Protein AF-0000000078800043 (afdb_homodimer)

Organism: NCBI:txid997891

Nearest PDB structures (foldseek):
  4h0m-assembly2_O  TM=1.835E-01  e=9.498E+00  Synechococcus elongatus PCC 7942 = FACHB-805
  8sqz-assembly1_D  TM=2.389E-01  e=5.785E+00  Homo sapiens

Structure (mmCIF, N/CA/C/O backbone):
data_AF-0000000078800043-model_v1
#
loop_
_entity.id
_entity.type
_entity.pdbx_description
1 polymer 'Uncharacterized protein'
#
loop_
_atom_site.group_PDB
_atom_site.id
_atom_site.type_symbol
_atom_site.label_atom_id
_atom_site.label_alt_id
_atom_site.label_comp_id
_atom_site.label_asym_id
_atom_site.label_entity_id
_atom_site.label_seq_id
_atom_site.pdbx_PDB_ins_code
_atom_site.Cartn_x
_atom_site.Cartn_y
_atom_site.Cartn_z
_atom_site.occupancy
_atom_site.B_iso_or_equiv
_atom_site.auth_seq_id
_atom_site.auth_comp_id
_atom_site.auth_asym_id
_atom_site.auth_atom_id
_atom_site.pdbx_PDB_model_num
ATOM 1 N N . MET A 1 1 ? 11.547 -20.047 -17.25 1 48.81 1 MET A N 1
ATOM 2 C CA . MET A 1 1 ? 10.531 -20.094 -16.203 1 48.81 1 MET A CA 1
ATOM 3 C C . MET A 1 1 ? 9.281 -20.812 -16.688 1 48.81 1 MET A C 1
ATOM 5 O O . MET A 1 1 ? 8.953 -20.766 -17.875 1 48.81 1 MET A O 1
ATOM 9 N N . SER A 1 2 ? 8.867 -21.859 -15.977 1 55.12 2 SER A N 1
ATOM 10 C CA . SER A 1 2 ? 7.777 -22.734 -16.391 1 55.12 2 SER A CA 1
ATOM 11 C C . SER A 1 2 ? 6.543 -21.938 -16.797 1 55.12 2 SER A C 1
ATOM 13 O O . SER A 1 2 ? 6.312 -20.844 -16.281 1 55.12 2 SER A O 1
ATOM 15 N N . GLU A 1 3 ? 6.035 -22.172 -17.828 1 78.31 3 GLU A N 1
ATOM 16 C CA . GLU A 1 3 ? 4.805 -21.562 -18.328 1 78.31 3 GLU A CA 1
ATOM 17 C C . GLU A 1 3 ? 3.697 -21.594 -17.281 1 78.31 3 GLU A C 1
ATOM 19 O O . GLU A 1 3 ? 3.51 -22.609 -16.609 1 78.31 3 GLU A O 1
ATOM 24 N N . ILE A 1 4 ? 3.176 -20.391 -16.891 1 86.88 4 ILE A N 1
ATOM 25 C CA . ILE A 1 4 ? 2.119 -20.312 -15.883 1 86.88 4 ILE A CA 1
ATOM 26 C C . ILE A 1 4 ? 0.757 -20.453 -16.562 1 86.88 4 ILE A C 1
ATOM 28 O O . ILE A 1 4 ? 0.454 -19.75 -17.531 1 86.88 4 ILE A O 1
ATOM 32 N N . ASN A 1 5 ? 0.041 -21.5 -16.125 1 91.31 5 ASN A N 1
ATOM 33 C CA . ASN A 1 5 ? -1.355 -21.625 -16.531 1 91.31 5 ASN A CA 1
ATOM 34 C C . ASN A 1 5 ? -2.268 -20.75 -15.672 1 91.31 5 ASN A C 1
ATOM 36 O O . ASN A 1 5 ? -2.807 -21.219 -14.672 1 91.31 5 ASN A O 1
ATOM 40 N N . TRP A 1 6 ? -2.555 -19.562 -16.125 1 93.88 6 TRP A N 1
ATOM 41 C CA . TRP A 1 6 ? -3.27 -18.578 -15.336 1 93.88 6 TRP A CA 1
ATOM 42 C C . TRP A 1 6 ? -4.711 -19 -15.086 1 93.88 6 TRP A C 1
ATOM 44 O O . TRP A 1 6 ? -5.246 -18.797 -14 1 93.88 6 TRP A O 1
ATOM 54 N N . ASN A 1 7 ? -5.305 -19.672 -16.062 1 94 7 ASN A N 1
ATOM 55 C CA . ASN A 1 7 ? -6.719 -20.016 -15.93 1 94 7 ASN A CA 1
ATOM 56 C C . ASN A 1 7 ? -6.945 -21.078 -14.859 1 94 7 ASN A C 1
ATOM 58 O O . ASN A 1 7 ? -7.926 -21.016 -14.117 1 94 7 ASN A O 1
ATOM 62 N N . GLU A 1 8 ? -6.086 -22 -14.82 1 93.75 8 GLU A N 1
ATOM 63 C CA . GLU A 1 8 ? -6.188 -23.016 -13.766 1 93.75 8 GLU A CA 1
ATOM 64 C C . GLU A 1 8 ? -6.012 -22.391 -12.383 1 93.75 8 GLU A C 1
ATOM 66 O O . GLU A 1 8 ? -6.762 -22.688 -11.453 1 93.75 8 GLU A O 1
ATOM 71 N N . LEU A 1 9 ? -5.062 -21.531 -12.25 1 96 9 LEU A N 1
ATOM 72 C CA . LEU A 1 9 ? -4.797 -20.859 -10.977 1 96 9 LEU A CA 1
ATOM 73 C C . LEU A 1 9 ? -5.953 -19.938 -10.602 1 96 9 LEU A C 1
ATOM 75 O O . LEU A 1 9 ? -6.277 -19.812 -9.414 1 96 9 LEU A O 1
ATOM 79 N N . LYS A 1 10 ? -6.531 -19.328 -11.602 1 96.75 10 LYS A N 1
ATOM 80 C CA . LYS A 1 10 ? -7.664 -18.422 -11.422 1 96.75 10 LYS A CA 1
ATOM 81 C C . LYS A 1 10 ? -8.812 -19.125 -10.695 1 96.75 10 LYS A C 1
ATOM 83 O O . LYS A 1 10 ? -9.352 -18.594 -9.719 1 96.75 10 LYS A O 1
ATOM 88 N N . ASP A 1 11 ? -9.164 -20.328 -11.133 1 96.12 11 ASP A N 1
ATOM 89 C CA . ASP A 1 11 ? -10.273 -21.078 -10.547 1 96.12 11 ASP A CA 1
ATOM 90 C C . ASP A 1 11 ? -9.969 -21.469 -9.102 1 96.12 11 ASP A C 1
ATOM 92 O O . ASP A 1 11 ? -10.836 -21.359 -8.234 1 96.12 11 ASP A O 1
ATOM 96 N N . LYS A 1 12 ? -8.812 -21.844 -8.891 1 96.19 12 LYS A N 1
ATOM 97 C CA . LYS A 1 12 ? -8.398 -22.234 -7.547 1 96.19 12 LYS A CA 1
ATOM 98 C C . LYS A 1 12 ? -8.406 -21.047 -6.602 1 96.19 12 LYS A C 1
ATOM 100 O O . LYS A 1 12 ? -8.898 -21.141 -5.477 1 96.19 12 LYS A O 1
ATOM 105 N N . ALA A 1 13 ? -7.859 -19.922 -7.051 1 97.31 13 ALA A N 1
ATOM 106 C CA . ALA A 1 13 ? -7.777 -18.719 -6.23 1 97.31 13 ALA A CA 1
ATOM 107 C C . ALA A 1 13 ? -9.164 -18.203 -5.855 1 97.31 13 ALA A C 1
ATOM 109 O O . ALA A 1 13 ? -9.422 -17.875 -4.695 1 97.31 13 ALA A O 1
ATOM 110 N N . HIS A 1 14 ? -10.062 -18.188 -6.832 1 97.69 14 HIS A N 1
ATOM 111 C CA . HIS A 1 14 ? -11.406 -17.672 -6.59 1 97.69 14 HIS A CA 1
ATOM 112 C C . HIS A 1 14 ? -12.18 -18.594 -5.648 1 97.69 14 HIS A C 1
ATOM 114 O O . HIS A 1 14 ? -12.844 -18.125 -4.727 1 97.69 14 HIS A O 1
ATOM 120 N N . SER A 1 15 ? -12 -19.875 -5.871 1 96.5 15 SER A N 1
ATOM 121 C CA . SER A 1 15 ? -12.68 -20.828 -5.008 1 96.5 15 SER A CA 1
ATOM 122 C C . SER A 1 15 ? -12.234 -20.688 -3.559 1 96.5 15 SER A C 1
ATOM 124 O O . SER A 1 15 ? -13.07 -20.703 -2.645 1 96.5 15 SER A O 1
ATOM 126 N N . ASN A 1 16 ? -10.977 -20.531 -3.348 1 95.69 16 ASN A N 1
ATOM 127 C CA . ASN A 1 16 ? -10.445 -20.359 -2.002 1 95.69 16 ASN A CA 1
ATOM 128 C C . ASN A 1 16 ? -10.945 -19.062 -1.362 1 95.69 16 ASN A C 1
ATOM 130 O O . ASN A 1 16 ? -11.258 -19.031 -0.171 1 95.69 16 ASN A O 1
ATOM 134 N N . ALA A 1 17 ? -10.953 -17.938 -2.15 1 95.75 17 ALA A N 1
ATOM 135 C CA . ALA A 1 17 ? -11.414 -16.656 -1.635 1 95.75 17 ALA A CA 1
ATOM 136 C C . ALA A 1 17 ? -12.875 -16.734 -1.21 1 95.75 17 ALA A C 1
ATOM 138 O O . ALA A 1 17 ? -13.25 -16.188 -0.164 1 95.75 17 ALA A O 1
ATOM 139 N N . VAL A 1 18 ? -13.672 -17.406 -2.012 1 96 18 VAL A N 1
ATOM 140 C CA . VAL A 1 18 ? -15.086 -17.594 -1.688 1 96 18 VAL A CA 1
ATOM 141 C C . VAL A 1 18 ? -15.219 -18.406 -0.403 1 96 18 VAL A C 1
ATOM 143 O O . VAL A 1 18 ? -15.969 -18.031 0.501 1 96 18 VAL A O 1
ATOM 146 N N . LYS A 1 19 ? -14.461 -19.453 -0.357 1 94.56 19 LYS A N 1
ATOM 147 C CA . LYS A 1 19 ? -14.484 -20.328 0.812 1 94.56 19 LYS A CA 1
ATOM 148 C C . LYS A 1 19 ? -14.133 -19.562 2.082 1 94.56 19 LYS A C 1
ATOM 150 O O . LYS A 1 19 ? -14.672 -19.844 3.154 1 94.56 19 LYS A O 1
ATOM 155 N N . HIS A 1 20 ? -13.281 -18.625 1.978 1 94.69 20 HIS A N 1
ATOM 156 C CA . HIS A 1 20 ? -12.797 -17.906 3.146 1 94.69 20 HIS A CA 1
ATOM 157 C C . HIS A 1 20 ? -13.617 -16.641 3.389 1 94.69 20 HIS A C 1
ATOM 159 O O . HIS A 1 20 ? -13.242 -15.797 4.207 1 94.69 20 HIS A O 1
ATOM 165 N N . GLY A 1 21 ? -14.648 -16.406 2.6 1 93.25 21 GLY A N 1
ATOM 166 C CA . GLY A 1 21 ? -15.648 -15.406 2.938 1 93.25 21 GLY A CA 1
ATOM 167 C C . GLY A 1 21 ? -15.344 -14.031 2.361 1 93.25 21 GLY A C 1
ATOM 168 O O . GLY A 1 21 ? -16.016 -13.047 2.699 1 93.25 21 GLY A O 1
ATOM 169 N N . PHE A 1 22 ? -14.352 -13.875 1.48 1 93.25 22 PHE A N 1
ATOM 170 C CA . PHE A 1 22 ? -13.938 -12.578 0.958 1 93.25 22 PHE A CA 1
ATOM 171 C C . PHE A 1 22 ? -14.992 -12.016 0.012 1 93.25 22 PHE A C 1
ATOM 173 O O . PHE A 1 22 ? -14.992 -10.82 -0.279 1 93.25 22 PHE A O 1
ATOM 180 N N . TRP A 1 23 ? -15.859 -12.844 -0.407 1 95 23 TRP A N 1
ATOM 181 C CA . TRP A 1 23 ? -16.859 -12.391 -1.365 1 95 23 TRP A CA 1
ATOM 182 C C . TRP A 1 23 ? -18.234 -12.266 -0.702 1 95 23 TRP A C 1
ATOM 184 O O . TRP A 1 23 ? -19.234 -11.969 -1.369 1 95 23 TRP A O 1
ATOM 194 N N . GLU A 1 24 ? -18.172 -12.445 0.618 1 93.38 24 GLU A N 1
ATOM 195 C CA . GLU A 1 24 ? -19.391 -12.156 1.357 1 93.38 24 GLU A CA 1
ATOM 196 C C . GLU A 1 24 ? -19.75 -10.672 1.286 1 93.38 24 GLU A C 1
ATOM 198 O O . GLU A 1 24 ? -18.875 -9.812 1.476 1 93.38 24 GLU A O 1
ATOM 203 N N . GLY A 1 25 ? -20.953 -10.312 0.961 1 91.62 25 GLY A N 1
ATOM 204 C CA . GLY A 1 25 ? -21.391 -8.938 0.809 1 91.62 25 GLY A CA 1
ATOM 205 C C . GLY A 1 25 ? -21.203 -8.398 -0.595 1 91.62 25 GLY A C 1
ATOM 206 O O . GLY A 1 25 ? -21.547 -7.254 -0.884 1 91.62 25 GLY A O 1
ATOM 207 N N . ARG A 1 26 ? -20.594 -9.125 -1.422 1 91.31 26 ARG A N 1
ATOM 208 C CA . ARG A 1 26 ? -20.406 -8.812 -2.836 1 91.31 26 ARG A CA 1
ATOM 209 C C . ARG A 1 26 ? -19.688 -7.477 -3.018 1 91.31 26 ARG A C 1
ATOM 211 O O . ARG A 1 26 ? -20.203 -6.582 -3.695 1 91.31 26 ARG A O 1
ATOM 218 N N . PRO A 1 27 ? -18.516 -7.387 -2.387 1 94.62 27 PRO A N 1
ATOM 219 C CA . PRO A 1 27 ? -17.766 -6.145 -2.584 1 94.62 27 PRO A CA 1
ATOM 220 C C . PRO A 1 27 ? -17.531 -5.82 -4.059 1 94.62 27 PRO A C 1
ATOM 222 O O . PRO A 1 27 ? -17.594 -6.715 -4.906 1 94.62 27 PRO A O 1
ATOM 225 N N . SER A 1 28 ? -17.312 -4.543 -4.301 1 96.5 28 SER A N 1
ATOM 226 C CA . SER A 1 28 ? -17.156 -4.086 -5.676 1 96.5 28 SER A CA 1
ATOM 227 C C . SER A 1 28 ? -15.805 -4.512 -6.25 1 96.5 28 SER A C 1
ATOM 229 O O . SER A 1 28 ? -14.883 -4.84 -5.504 1 96.5 28 SER A O 1
ATOM 231 N N . ASP A 1 29 ? -15.656 -4.469 -7.578 1 96.94 29 ASP A N 1
ATOM 232 C CA . ASP A 1 29 ? -14.383 -4.727 -8.234 1 96.94 29 ASP A CA 1
ATOM 233 C C . ASP A 1 29 ? -13.32 -3.727 -7.781 1 96.94 29 ASP A C 1
ATOM 235 O O . ASP A 1 29 ? -12.141 -4.07 -7.664 1 96.94 29 ASP A O 1
ATOM 239 N N . LYS A 1 30 ? -13.766 -2.484 -7.527 1 97.12 30 LYS A N 1
ATOM 240 C CA . LYS A 1 30 ? -12.844 -1.441 -7.09 1 97.12 30 LYS A CA 1
ATOM 241 C C . LYS A 1 30 ? -12.234 -1.781 -5.73 1 97.12 30 LYS A C 1
ATOM 243 O O . LYS A 1 30 ? -11.07 -1.467 -5.465 1 97.12 30 LYS A O 1
ATOM 248 N N . HIS A 1 31 ? -13.094 -2.414 -4.914 1 97.5 31 HIS A N 1
ATOM 249 C CA . HIS A 1 31 ? -12.602 -2.916 -3.637 1 97.5 31 HIS A CA 1
ATOM 250 C C . HIS A 1 31 ? -11.461 -3.904 -3.836 1 97.5 31 HIS A C 1
ATOM 252 O O . HIS A 1 31 ? -10.398 -3.764 -3.225 1 97.5 31 HIS A O 1
ATOM 258 N N . PHE A 1 32 ? -11.609 -4.828 -4.691 1 97.5 32 PHE A N 1
ATOM 259 C CA . PHE A 1 32 ? -10.617 -5.875 -4.91 1 97.5 32 PHE A CA 1
ATOM 260 C C . PHE A 1 32 ? -9.383 -5.312 -5.609 1 97.5 32 PHE A C 1
ATOM 262 O O . PHE A 1 32 ? -8.258 -5.707 -5.305 1 97.5 32 PHE A O 1
ATOM 269 N N . LEU A 1 33 ? -9.602 -4.375 -6.52 1 98.12 33 LEU A N 1
ATOM 270 C CA . LEU A 1 33 ? -8.469 -3.738 -7.18 1 98.12 33 LEU A CA 1
ATOM 271 C C . LEU A 1 33 ? -7.625 -2.951 -6.176 1 98.12 33 LEU A C 1
ATOM 273 O O . LEU A 1 33 ? -6.395 -2.961 -6.25 1 98.12 33 LEU A O 1
ATOM 277 N N . CYS A 1 34 ? -8.281 -2.307 -5.262 1 98.5 34 CYS A N 1
ATOM 278 C CA . CYS A 1 34 ? -7.574 -1.598 -4.203 1 98.5 34 CYS A CA 1
ATOM 279 C C . CYS A 1 34 ? -6.723 -2.555 -3.381 1 98.5 34 CYS A C 1
ATOM 281 O O . CYS A 1 34 ? -5.582 -2.238 -3.035 1 98.5 34 CYS A O 1
ATOM 283 N N . LEU A 1 35 ? -7.25 -3.758 -3.111 1 98.19 35 LEU A N 1
ATOM 284 C CA . LEU A 1 35 ? -6.52 -4.75 -2.328 1 98.19 35 LEU A CA 1
ATOM 285 C C . LEU A 1 35 ? -5.32 -5.281 -3.107 1 98.19 35 LEU A C 1
ATOM 287 O O . LEU A 1 35 ? -4.285 -5.605 -2.52 1 98.19 35 LEU A O 1
ATOM 291 N N . VAL A 1 36 ? -5.438 -5.375 -4.422 1 98.75 36 VAL A N 1
ATOM 292 C CA . VAL A 1 36 ? -4.297 -5.746 -5.25 1 98.75 36 VAL A CA 1
ATOM 293 C C . VAL A 1 36 ? -3.188 -4.707 -5.094 1 98.75 36 VAL A C 1
ATOM 295 O O . VAL A 1 36 ? -2.025 -5.059 -4.879 1 98.75 36 VAL A O 1
ATOM 298 N N . ILE A 1 37 ? -3.559 -3.408 -5.211 1 98.88 37 ILE A N 1
ATOM 299 C CA . ILE A 1 37 ? -2.584 -2.33 -5.07 1 98.88 37 ILE A CA 1
ATOM 300 C C . ILE A 1 37 ? -1.949 -2.387 -3.682 1 98.88 37 ILE A C 1
ATOM 302 O O . ILE A 1 37 ? -0.749 -2.148 -3.531 1 98.88 37 ILE A O 1
ATOM 306 N N . SER A 1 38 ? -2.725 -2.758 -2.717 1 98.81 38 SER A N 1
ATOM 307 C CA . SER A 1 38 ? -2.209 -2.895 -1.359 1 98.81 38 SER A CA 1
ATOM 308 C C . SER A 1 38 ? -1.11 -3.951 -1.289 1 98.81 38 SER A C 1
ATOM 310 O O . SER A 1 38 ? -0.078 -3.74 -0.649 1 98.81 38 SER A O 1
ATOM 312 N N . GLU A 1 39 ? -1.31 -5.07 -1.974 1 98.75 39 GLU A N 1
ATOM 313 C CA . GLU A 1 39 ? -0.286 -6.113 -1.994 1 98.75 39 GLU A CA 1
ATOM 314 C C . GLU A 1 39 ? 0.987 -5.617 -2.676 1 98.75 39 GLU A C 1
ATOM 316 O O . GLU A 1 39 ? 2.096 -5.93 -2.232 1 98.75 39 GLU A O 1
ATOM 321 N N . LEU A 1 40 ? 0.793 -4.898 -3.764 1 98.94 40 LEU A N 1
ATOM 322 C CA . LEU A 1 40 ? 1.949 -4.355 -4.473 1 98.94 40 LEU A CA 1
ATOM 323 C C . LEU A 1 40 ? 2.738 -3.406 -3.576 1 98.94 40 LEU A C 1
ATOM 325 O O . LEU A 1 40 ? 3.971 -3.418 -3.584 1 98.94 40 LEU A O 1
ATOM 329 N N . MET A 1 41 ? 2.027 -2.617 -2.791 1 98.94 41 MET A N 1
ATOM 330 C CA . MET A 1 41 ? 2.715 -1.673 -1.914 1 98.94 41 MET A CA 1
ATOM 331 C C . MET A 1 41 ? 3.354 -2.395 -0.732 1 98.94 41 MET A C 1
ATOM 333 O O . MET A 1 41 ? 4.391 -1.969 -0.226 1 98.94 41 MET A O 1
ATOM 337 N N . GLU A 1 42 ? 2.773 -3.525 -0.308 1 98.81 42 GLU A N 1
ATOM 338 C CA . GLU A 1 42 ? 3.455 -4.348 0.688 1 98.81 42 GLU A CA 1
ATOM 339 C C . GLU A 1 42 ? 4.773 -4.895 0.146 1 98.81 42 GLU A C 1
ATOM 341 O O . GLU A 1 42 ? 5.746 -5.039 0.89 1 98.81 42 GLU A O 1
ATOM 346 N N . ALA A 1 43 ? 4.77 -5.199 -1.142 1 98.88 43 ALA A N 1
ATOM 347 C CA . ALA A 1 43 ? 6.02 -5.617 -1.772 1 98.88 43 ALA A CA 1
ATOM 348 C C . ALA A 1 43 ? 7.051 -4.492 -1.75 1 98.88 43 ALA A C 1
ATOM 350 O O . ALA A 1 43 ? 8.234 -4.73 -1.504 1 98.88 43 ALA A O 1
ATOM 351 N N . VAL A 1 44 ? 6.637 -3.275 -1.96 1 98.75 44 VAL A N 1
ATOM 352 C CA . VAL A 1 44 ? 7.516 -2.111 -1.896 1 98.75 44 VAL A CA 1
ATOM 353 C C . VAL A 1 44 ? 8.102 -1.98 -0.49 1 98.75 44 VAL A C 1
ATOM 355 O O . VAL A 1 44 ? 9.305 -1.783 -0.328 1 98.75 44 VAL A O 1
ATOM 358 N N . ASN A 1 45 ? 7.203 -2.121 0.515 1 98 45 ASN A N 1
ATOM 359 C CA . ASN A 1 45 ? 7.664 -2.006 1.895 1 98 45 ASN A CA 1
ATOM 360 C C . ASN A 1 45 ? 8.664 -3.104 2.244 1 98 45 ASN A C 1
ATOM 362 O O . ASN A 1 45 ? 9.648 -2.855 2.947 1 98 45 ASN A O 1
ATOM 366 N N . ALA A 1 46 ? 8.406 -4.297 1.77 1 98.44 46 ALA A N 1
ATOM 367 C CA . ALA A 1 46 ? 9.359 -5.387 1.976 1 98.44 46 ALA A CA 1
ATOM 368 C C . ALA A 1 46 ? 10.695 -5.082 1.303 1 98.44 46 ALA A C 1
ATOM 370 O O . ALA A 1 46 ? 11.758 -5.312 1.886 1 98.44 46 ALA A O 1
ATOM 371 N N . HIS A 1 47 ? 10.641 -4.551 0.113 1 98.25 47 HIS A N 1
ATOM 372 C CA . HIS A 1 47 ? 11.836 -4.195 -0.64 1 98.25 47 HIS A CA 1
ATOM 373 C C . HIS A 1 47 ? 12.648 -3.129 0.086 1 98.25 47 HIS A C 1
ATOM 375 O O . HIS A 1 47 ? 13.875 -3.213 0.151 1 98.25 47 HIS A O 1
ATOM 381 N N . ARG A 1 48 ? 11.969 -2.133 0.699 1 96 48 ARG A N 1
ATOM 382 C CA . ARG A 1 48 ? 12.617 -1.049 1.433 1 96 48 ARG A CA 1
ATOM 383 C C . ARG A 1 48 ? 13.391 -1.584 2.635 1 96 48 ARG A C 1
ATOM 385 O O . ARG A 1 48 ? 14.359 -0.966 3.084 1 96 48 ARG A O 1
ATOM 392 N N . ARG A 1 49 ? 12.922 -2.705 3.119 1 95.69 49 ARG A N 1
ATOM 393 C CA . ARG A 1 49 ? 13.555 -3.316 4.285 1 95.69 49 ARG A CA 1
ATOM 394 C C . ARG A 1 49 ? 14.484 -4.449 3.869 1 95.69 49 ARG A C 1
ATOM 396 O O . ARG A 1 49 ? 14.984 -5.191 4.719 1 95.69 49 ARG A O 1
ATOM 403 N N . ASN A 1 50 ? 14.688 -4.672 2.588 1 96.5 50 ASN A N 1
ATOM 404 C CA . ASN A 1 50 ? 15.508 -5.742 2.033 1 96.5 50 ASN A CA 1
ATOM 405 C C . ASN A 1 50 ? 15.062 -7.109 2.541 1 96.5 50 ASN A C 1
ATOM 407 O O . ASN A 1 50 ? 15.891 -7.941 2.91 1 96.5 50 ASN A O 1
ATOM 411 N N . LYS A 1 51 ? 13.805 -7.242 2.65 1 97.88 51 LYS A N 1
ATOM 412 C CA . LYS A 1 51 ? 13.25 -8.516 3.109 1 97.88 51 LYS A CA 1
ATOM 413 C C . LYS A 1 51 ? 12.875 -9.406 1.93 1 97.88 51 LYS A C 1
ATOM 415 O O . LYS A 1 51 ? 11.812 -9.234 1.328 1 97.8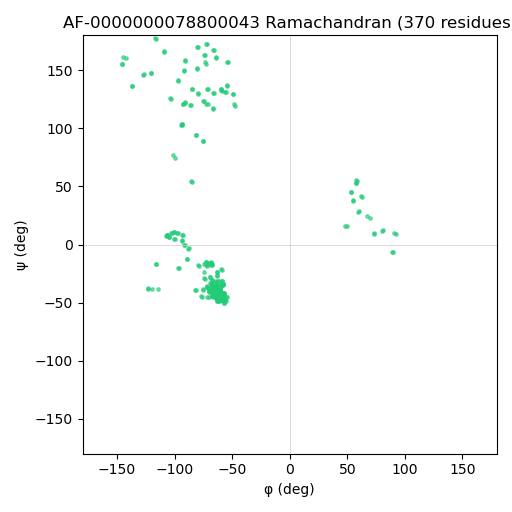8 51 LYS A O 1
ATOM 420 N N . PHE A 1 52 ? 13.719 -10.398 1.645 1 98.38 52 PHE A N 1
ATOM 421 C CA . PHE A 1 52 ? 13.562 -11.344 0.55 1 98.38 52 PHE A CA 1
ATOM 422 C C . PHE A 1 52 ? 13.656 -12.781 1.061 1 98.38 52 PHE A C 1
ATOM 424 O O . PHE A 1 52 ? 14.383 -13.055 2.02 1 98.38 52 PHE A O 1
ATOM 431 N N . ALA A 1 53 ? 12.883 -13.625 0.408 1 98.12 53 ALA A N 1
ATOM 432 C CA . ALA A 1 53 ? 13.016 -15.047 0.729 1 98.12 53 ALA A CA 1
ATOM 433 C C . ALA A 1 53 ? 14.281 -15.633 0.109 1 98.12 53 ALA A C 1
ATOM 435 O O . ALA A 1 53 ? 14.945 -16.469 0.723 1 98.12 53 ALA A O 1
ATOM 436 N N . ARG A 1 54 ? 14.586 -15.188 -1.12 1 97.62 54 ARG A N 1
ATOM 437 C CA . ARG A 1 54 ? 15.781 -15.586 -1.861 1 97.62 54 ARG A CA 1
ATOM 438 C C . ARG A 1 54 ? 15.828 -17.109 -2.041 1 97.62 54 ARG A C 1
ATOM 440 O O . ARG A 1 54 ? 16.828 -17.734 -1.718 1 97.62 54 ARG A O 1
ATOM 447 N N . VAL A 1 55 ? 14.781 -17.625 -2.553 1 97.38 55 VAL A N 1
ATOM 448 C CA . VAL A 1 55 ? 14.703 -19.047 -2.822 1 97.38 55 VAL A CA 1
ATOM 449 C C . VAL A 1 55 ? 15.586 -19.406 -4.016 1 97.38 55 VAL A C 1
ATOM 451 O O . VAL A 1 55 ? 15.367 -18.906 -5.125 1 97.38 55 VAL A O 1
ATOM 454 N N . PRO A 1 56 ? 16.531 -20.266 -3.805 1 95.38 56 PRO A N 1
ATOM 455 C CA . PRO A 1 56 ? 17.438 -20.594 -4.902 1 95.38 56 PRO A CA 1
ATOM 456 C C . PRO A 1 56 ? 16.781 -21.469 -5.973 1 95.38 56 PRO A C 1
ATOM 458 O O . PRO A 1 56 ? 15.812 -22.172 -5.695 1 95.38 56 PRO A O 1
ATOM 461 N N . ALA A 1 57 ? 17.391 -21.359 -7.148 1 92.44 57 ALA A N 1
ATOM 462 C CA . ALA A 1 57 ? 16.906 -22.188 -8.242 1 92.44 57 ALA A CA 1
ATOM 463 C C . ALA A 1 57 ? 17.047 -23.672 -7.898 1 92.44 57 ALA A C 1
ATOM 465 O O . ALA A 1 57 ? 16.125 -24.469 -8.156 1 92.44 57 ALA A O 1
ATOM 466 N N . ASN A 1 58 ? 18.156 -23.984 -7.441 1 94.62 58 ASN A N 1
ATOM 467 C CA . ASN A 1 58 ? 18.359 -25.328 -6.914 1 94.62 58 ASN A CA 1
ATOM 468 C C . ASN A 1 58 ? 18.109 -25.375 -5.41 1 94.62 58 ASN A C 1
ATOM 470 O O . ASN A 1 58 ? 18.938 -24.938 -4.617 1 94.62 58 ASN A O 1
ATOM 474 N N . ARG A 1 59 ? 17.016 -25.891 -5.027 1 96 59 ARG A N 1
ATOM 475 C CA . ARG A 1 59 ? 16.562 -25.859 -3.645 1 96 59 ARG A CA 1
ATOM 476 C C . ARG A 1 59 ? 17.109 -27.031 -2.85 1 96 59 ARG A C 1
ATOM 478 O O . ARG A 1 59 ? 16.953 -27.094 -1.63 1 96 59 ARG A O 1
ATOM 485 N N . LYS A 1 60 ? 17.844 -27.906 -3.572 1 94.5 60 LYS A N 1
ATOM 486 C CA . LYS A 1 60 ? 18.375 -29.109 -2.906 1 94.5 60 LYS A CA 1
ATOM 487 C C . LYS A 1 60 ? 19.281 -28.719 -1.744 1 94.5 60 LYS A C 1
ATOM 489 O O . LYS A 1 60 ? 20.109 -27.812 -1.866 1 94.5 60 LYS A O 1
ATOM 494 N N . GLU A 1 61 ? 19.078 -29.375 -0.582 1 93.94 61 GLU A N 1
ATOM 495 C CA . GLU A 1 61 ? 19.891 -29.234 0.617 1 93.94 61 GLU A CA 1
ATOM 496 C C . GLU A 1 61 ? 19.75 -27.844 1.234 1 93.94 61 GLU A C 1
ATOM 498 O O . GLU A 1 61 ? 20.703 -27.297 1.792 1 93.94 61 GLU A O 1
ATOM 503 N N . THR A 1 62 ? 18.656 -27.156 0.997 1 95.44 62 THR A N 1
ATOM 504 C CA . THR A 1 62 ? 18.281 -25.906 1.652 1 95.44 62 THR A CA 1
ATOM 505 C C . THR A 1 62 ? 16.984 -26.078 2.445 1 95.44 62 THR A C 1
ATOM 507 O O . THR A 1 62 ? 16.391 -27.156 2.43 1 95.44 62 THR A O 1
ATOM 510 N N . ILE A 1 63 ? 16.531 -25.125 3.111 1 94.25 63 ILE A N 1
ATOM 511 C CA . ILE A 1 63 ? 15.289 -25.172 3.867 1 94.25 63 ILE A CA 1
ATOM 512 C C . ILE A 1 63 ? 14.102 -25.266 2.908 1 94.25 63 ILE A C 1
ATOM 514 O O . ILE A 1 63 ? 13.008 -25.688 3.301 1 94.25 63 ILE A O 1
ATOM 518 N N . PHE A 1 64 ? 14.375 -24.953 1.629 1 96.56 64 PHE A N 1
ATOM 519 C CA . PHE A 1 64 ? 13.305 -24.938 0.644 1 96.56 64 PHE A CA 1
ATOM 520 C C . PHE A 1 64 ? 13.273 -26.25 -0.147 1 96.56 64 PHE A C 1
ATOM 522 O O . PHE A 1 64 ? 12.617 -26.328 -1.188 1 96.56 64 PHE A O 1
ATOM 529 N N . ASP A 1 65 ? 14.031 -27.172 0.331 1 95.75 65 ASP A N 1
ATOM 530 C CA . ASP A 1 65 ? 14.023 -28.5 -0.281 1 95.75 65 ASP A CA 1
ATOM 531 C C . ASP A 1 65 ? 12.609 -29.062 -0.345 1 95.75 65 ASP A C 1
ATOM 533 O O . ASP A 1 65 ? 11.844 -28.953 0.616 1 95.75 65 ASP A O 1
ATOM 537 N N . ASP A 1 66 ? 12.312 -29.641 -1.45 1 91.06 66 ASP A N 1
ATOM 538 C CA . ASP A 1 66 ? 10.969 -30.172 -1.647 1 91.06 66 ASP A CA 1
ATOM 539 C C . ASP A 1 66 ? 10.625 -31.219 -0.581 1 91.06 66 ASP A C 1
ATOM 541 O O . ASP A 1 66 ? 9.453 -31.469 -0.31 1 91.06 66 ASP A O 1
ATOM 545 N N . ARG A 1 67 ? 11.742 -31.875 0.089 1 92.06 67 ARG A N 1
ATOM 546 C CA . ARG A 1 67 ? 11.539 -32.875 1.137 1 92.06 67 ARG A CA 1
ATOM 547 C C . ARG A 1 67 ? 11.047 -32.219 2.426 1 92.06 67 ARG A C 1
ATOM 549 O O . ARG A 1 67 ? 10.336 -32.844 3.209 1 92.06 67 ARG A O 1
ATOM 556 N N . THR A 1 68 ? 11.281 -30.891 2.475 1 90.44 68 THR A N 1
ATOM 557 C CA . THR A 1 68 ? 11.016 -30.219 3.746 1 90.44 68 THR A CA 1
ATOM 558 C C . THR A 1 68 ? 9.961 -29.141 3.578 1 90.44 68 THR A C 1
ATOM 560 O O . THR A 1 68 ? 9.094 -28.953 4.438 1 90.44 68 THR A O 1
ATOM 563 N N . PHE A 1 69 ? 10 -28.469 2.529 1 93.81 69 PHE A N 1
ATOM 564 C CA . PHE A 1 69 ? 9.102 -27.344 2.297 1 93.81 69 PHE A CA 1
ATOM 565 C C . PHE A 1 69 ? 7.953 -27.75 1.379 1 93.81 69 PHE A C 1
ATOM 567 O O . PHE A 1 69 ? 7.965 -27.438 0.187 1 93.81 69 PHE A O 1
ATOM 574 N N . HIS A 1 70 ? 7.012 -28.438 1.889 1 90.81 70 HIS A N 1
ATOM 575 C CA . HIS A 1 70 ? 5.801 -28.828 1.174 1 90.81 70 HIS A CA 1
ATOM 576 C C . HIS A 1 70 ? 4.59 -28.828 2.1 1 90.81 70 HIS A C 1
ATOM 578 O O . HIS A 1 70 ? 4.738 -28.922 3.32 1 90.81 70 HIS A O 1
ATOM 584 N N . HIS A 1 71 ? 3.445 -28.781 1.436 1 89.56 71 HIS A N 1
ATOM 585 C CA . HIS A 1 71 ? 2.225 -28.469 2.166 1 89.56 71 HIS A CA 1
ATOM 586 C C . HIS A 1 71 ? 1.846 -29.594 3.123 1 89.56 71 HIS A C 1
ATOM 588 O O . HIS A 1 71 ? 1.127 -29.375 4.098 1 89.56 71 HIS A O 1
ATOM 594 N N . GLU A 1 72 ? 2.371 -30.781 2.951 1 91.19 72 GLU A N 1
ATOM 595 C CA . GLU A 1 72 ? 2.031 -31.906 3.805 1 91.19 72 GLU A CA 1
ATOM 596 C C . GLU A 1 72 ? 2.957 -31.984 5.016 1 91.19 72 GLU A C 1
ATOM 598 O O . GLU A 1 72 ? 2.695 -32.719 5.957 1 91.19 72 GLU A O 1
ATOM 603 N N . ASN A 1 73 ? 3.998 -31.25 4.969 1 93.38 73 ASN A N 1
ATOM 604 C CA . ASN A 1 73 ? 4.93 -31.203 6.09 1 93.38 73 ASN A CA 1
ATOM 605 C C . ASN A 1 73 ? 4.336 -30.469 7.289 1 93.38 73 ASN A C 1
ATOM 607 O O . ASN A 1 73 ? 3.76 -29.391 7.137 1 93.38 73 ASN A O 1
ATOM 611 N N . LYS A 1 74 ? 4.48 -31.047 8.492 1 92.94 74 LYS A N 1
ATOM 612 C CA . LYS A 1 74 ? 3.896 -30.5 9.703 1 92.94 74 LYS A CA 1
ATOM 613 C C . LYS A 1 74 ? 4.492 -29.125 10.023 1 92.94 74 LYS A C 1
ATOM 615 O O . LYS A 1 74 ? 3.855 -28.312 10.688 1 92.94 74 LYS A O 1
ATOM 620 N N . TYR A 1 75 ? 5.66 -28.906 9.531 1 94.31 75 TYR A N 1
ATOM 621 C CA . TYR A 1 75 ? 6.336 -27.656 9.852 1 94.31 75 TYR A CA 1
ATOM 622 C C . TYR A 1 75 ? 6.199 -26.656 8.703 1 94.31 75 TYR A C 1
ATOM 624 O O . TYR A 1 75 ? 6.891 -25.641 8.68 1 94.31 75 TYR A O 1
ATOM 632 N N . PHE A 1 76 ? 5.402 -26.922 7.777 1 95.62 76 PHE A N 1
ATOM 633 C CA . PHE A 1 76 ? 5.25 -26.078 6.594 1 95.62 76 PHE A CA 1
ATOM 634 C C . PHE A 1 76 ? 4.859 -24.656 6.988 1 95.62 76 PHE A C 1
ATOM 636 O O . PHE A 1 76 ? 5.488 -23.703 6.551 1 95.62 76 PHE A O 1
ATOM 643 N N . ARG A 1 77 ? 3.883 -24.609 7.828 1 95.19 77 ARG A N 1
ATOM 644 C CA . ARG A 1 77 ? 3.363 -23.297 8.203 1 95.19 77 ARG A CA 1
ATOM 645 C C . ARG A 1 77 ? 4.426 -22.469 8.914 1 95.19 77 ARG A C 1
ATOM 647 O O . ARG A 1 77 ? 4.637 -21.297 8.578 1 95.19 77 ARG A O 1
ATOM 654 N N . GLU A 1 78 ? 5.035 -23.047 9.773 1 95.75 78 GLU A N 1
ATOM 655 C CA . GLU A 1 78 ? 6.09 -22.359 10.523 1 95.75 78 GLU A CA 1
ATOM 656 C C . GLU A 1 78 ? 7.227 -21.922 9.602 1 95.75 78 GLU A C 1
ATOM 658 O O . GLU A 1 78 ? 7.742 -20.812 9.719 1 95.75 78 GLU A O 1
ATOM 663 N N . ASN A 1 79 ? 7.617 -22.844 8.719 1 96.19 79 ASN A N 1
ATOM 664 C CA . ASN A 1 79 ? 8.688 -22.531 7.773 1 96.19 79 ASN A CA 1
ATOM 665 C C . ASN A 1 79 ? 8.281 -21.422 6.816 1 96.19 79 ASN A C 1
ATOM 667 O O . ASN A 1 79 ? 9.086 -20.547 6.504 1 96.19 79 ASN A O 1
ATOM 671 N N . PHE A 1 80 ? 7.078 -21.391 6.41 1 97.5 80 PHE A N 1
ATOM 672 C CA . PHE A 1 80 ? 6.578 -20.344 5.539 1 97.5 80 PHE A CA 1
ATOM 673 C C . PHE A 1 80 ? 6.605 -19 6.246 1 97.5 80 PHE A C 1
ATOM 675 O O . PHE A 1 80 ? 7.07 -18 5.684 1 97.5 80 PHE A O 1
ATOM 682 N N . GLU A 1 81 ? 6.168 -18.969 7.48 1 97.38 81 GLU A N 1
ATOM 683 C CA . GLU A 1 81 ? 6.094 -17.734 8.258 1 97.38 81 GLU A CA 1
ATOM 684 C C . GLU A 1 81 ? 7.488 -17.203 8.57 1 97.38 81 GLU A C 1
ATOM 686 O O . GLU A 1 81 ? 7.695 -15.984 8.594 1 97.38 81 GLU A O 1
ATOM 691 N N . GLU A 1 82 ? 8.344 -18.109 8.672 1 97.12 82 GLU A N 1
ATOM 692 C CA . GLU A 1 82 ? 9.703 -17.719 9.031 1 97.12 82 GLU A CA 1
ATOM 693 C C . GLU A 1 82 ? 10.477 -17.234 7.812 1 97.12 82 GLU A C 1
ATOM 695 O O . GLU A 1 82 ? 11.172 -16.219 7.875 1 97.12 82 GLU A O 1
ATOM 700 N N . TYR A 1 83 ? 10.289 -17.875 6.664 1 97.56 83 TYR A N 1
ATOM 701 C CA . TYR A 1 83 ? 11.266 -17.672 5.598 1 97.56 83 TYR A CA 1
ATOM 702 C C . TYR A 1 83 ? 10.617 -17 4.391 1 97.56 83 TYR A C 1
ATOM 704 O O . TYR A 1 83 ? 11.312 -16.453 3.527 1 97.56 83 TYR A O 1
ATOM 712 N N . VAL A 1 84 ? 9.297 -17 4.297 1 98.31 84 VAL A N 1
ATOM 713 C CA . VAL A 1 84 ? 8.68 -16.547 3.053 1 98.31 84 VAL A CA 1
ATOM 714 C C . VAL A 1 84 ? 7.715 -15.406 3.34 1 98.31 84 VAL A C 1
ATOM 716 O O . VAL A 1 84 ? 7.715 -14.391 2.633 1 98.31 84 VAL A O 1
ATOM 719 N N . LYS A 1 85 ? 7.012 -15.469 4.418 1 98.38 85 LYS A N 1
ATOM 720 C CA . LYS A 1 85 ? 5.93 -14.531 4.703 1 98.38 85 LYS A CA 1
ATOM 721 C C . LYS A 1 85 ? 6.445 -13.094 4.754 1 98.38 85 LYS A C 1
ATOM 723 O O . LYS A 1 85 ? 7.512 -12.828 5.312 1 98.38 85 LYS A O 1
ATOM 728 N N . ASP A 1 86 ? 5.707 -12.211 4.078 1 98.31 86 ASP A N 1
ATOM 729 C CA . ASP A 1 86 ? 5.887 -10.758 4.117 1 98.31 86 ASP A CA 1
ATOM 730 C C . ASP A 1 86 ? 7.137 -10.344 3.344 1 98.31 86 ASP A C 1
ATOM 732 O O . ASP A 1 86 ? 7.602 -9.203 3.473 1 98.31 86 ASP A O 1
ATOM 736 N N . THR A 1 87 ? 7.75 -11.273 2.594 1 98.81 87 THR A N 1
ATOM 737 C CA . THR A 1 87 ? 8.859 -10.922 1.716 1 98.81 87 THR A CA 1
ATOM 738 C C . THR A 1 87 ? 8.352 -10.312 0.412 1 98.81 87 THR A C 1
ATOM 740 O O . THR A 1 87 ? 7.145 -10.312 0.154 1 98.81 87 THR A O 1
ATOM 743 N N . VAL A 1 88 ? 9.266 -9.766 -0.386 1 98.88 88 VAL A N 1
ATOM 744 C CA . VAL A 1 88 ? 8.922 -9.227 -1.699 1 98.88 88 VAL A CA 1
ATOM 745 C C . VAL A 1 88 ? 8.227 -10.305 -2.529 1 98.88 88 VAL A C 1
ATOM 747 O O . VAL A 1 88 ? 7.176 -10.047 -3.127 1 98.88 88 VAL A O 1
ATOM 750 N N . GLU A 1 89 ? 8.797 -11.531 -2.508 1 98.88 89 GLU A N 1
ATOM 751 C CA . GLU A 1 89 ? 8.266 -12.648 -3.285 1 98.88 89 GLU A CA 1
ATOM 752 C C . GLU A 1 89 ? 6.844 -12.992 -2.842 1 98.88 89 GLU A C 1
ATOM 754 O O . GLU A 1 89 ? 5.965 -13.211 -3.678 1 98.88 89 GLU A O 1
ATOM 759 N N . ASP A 1 90 ? 6.676 -13 -1.521 1 98.81 90 ASP A N 1
ATOM 760 C CA . ASP A 1 90 ? 5.375 -13.336 -0.948 1 98.81 90 ASP A CA 1
ATOM 761 C C . ASP A 1 90 ? 4.316 -12.32 -1.367 1 98.81 90 ASP A C 1
ATOM 763 O O . ASP A 1 90 ? 3.207 -12.695 -1.754 1 98.81 90 ASP A O 1
ATOM 767 N N . GLU A 1 91 ? 4.645 -11.047 -1.303 1 98.94 91 GLU A N 1
ATOM 768 C CA . GLU A 1 91 ? 3.682 -9.984 -1.588 1 98.94 91 GLU A CA 1
ATOM 769 C C . GLU A 1 91 ? 3.354 -9.93 -3.076 1 98.94 91 GLU A C 1
ATOM 771 O O . GLU A 1 91 ? 2.217 -9.633 -3.455 1 98.94 91 GLU A O 1
ATOM 776 N N . LEU A 1 92 ? 4.34 -10.156 -3.924 1 98.88 92 LEU A N 1
ATOM 777 C CA . LEU A 1 92 ? 4.066 -10.234 -5.355 1 98.88 92 LEU A CA 1
ATOM 778 C C . LEU A 1 92 ? 3.141 -11.406 -5.672 1 98.88 92 LEU A C 1
ATOM 780 O O . LEU A 1 92 ? 2.232 -11.273 -6.496 1 98.88 92 LEU A O 1
ATOM 784 N N . ALA A 1 93 ? 3.383 -12.531 -5 1 98.81 93 ALA A N 1
ATOM 785 C CA . ALA A 1 93 ? 2.494 -13.68 -5.168 1 98.81 93 ALA A CA 1
ATOM 786 C C . ALA A 1 93 ? 1.074 -13.336 -4.723 1 98.81 93 ALA A C 1
ATOM 788 O O . ALA A 1 93 ? 0.104 -13.711 -5.387 1 98.81 93 ALA A O 1
ATOM 789 N N . ASP A 1 94 ? 0.958 -12.617 -3.623 1 98.62 94 ASP A N 1
ATOM 790 C CA . ASP A 1 94 ? -0.351 -12.211 -3.123 1 98.62 94 ASP A CA 1
ATOM 791 C C . ASP A 1 94 ? -1.077 -11.328 -4.137 1 98.62 94 ASP A C 1
ATOM 793 O O . ASP A 1 94 ? -2.289 -11.453 -4.32 1 98.62 94 ASP A O 1
ATOM 797 N N . ALA A 1 95 ? -0.331 -10.43 -4.734 1 98.88 95 ALA A N 1
ATOM 798 C CA . ALA A 1 95 ? -0.93 -9.57 -5.75 1 98.88 95 ALA A CA 1
ATOM 799 C C . ALA A 1 95 ? -1.461 -10.391 -6.922 1 98.88 95 ALA A C 1
ATOM 801 O O . ALA A 1 95 ? -2.578 -10.164 -7.391 1 98.88 95 ALA A O 1
ATOM 802 N N . ALA A 1 96 ? -0.692 -11.359 -7.328 1 98.56 96 ALA A N 1
ATOM 803 C CA . ALA A 1 96 ? -1.126 -12.234 -8.414 1 98.56 96 ALA A CA 1
ATOM 804 C C . ALA A 1 96 ? -2.369 -13.023 -8.023 1 98.56 96 ALA A C 1
ATOM 806 O O . ALA A 1 96 ? -3.32 -13.133 -8.797 1 98.56 96 ALA A O 1
ATOM 807 N N . ILE A 1 97 ? -2.385 -13.57 -6.836 1 98.56 97 ILE A N 1
ATOM 808 C CA . ILE A 1 97 ? -3.502 -14.375 -6.359 1 98.56 97 ILE A CA 1
ATOM 809 C C . ILE A 1 97 ? -4.77 -13.523 -6.309 1 98.56 97 ILE A C 1
ATOM 811 O O . ILE A 1 97 ? -5.848 -13.984 -6.684 1 98.56 97 ILE A O 1
ATOM 815 N N . ARG A 1 98 ? -4.652 -12.312 -5.891 1 98.44 98 ARG A N 1
ATOM 816 C CA . ARG A 1 98 ? -5.816 -11.438 -5.832 1 98.44 98 ARG A CA 1
ATOM 817 C C . ARG A 1 98 ? -6.328 -11.109 -7.23 1 98.44 98 ARG A C 1
ATOM 819 O O . ARG A 1 98 ? -7.539 -11 -7.441 1 98.44 98 ARG A O 1
ATOM 826 N N . LEU A 1 99 ? -5.41 -10.867 -8.109 1 98.38 99 LEU A N 1
ATOM 827 C CA . LEU A 1 99 ? -5.812 -10.641 -9.492 1 98.38 99 LEU A CA 1
ATOM 828 C C . LEU A 1 99 ? -6.535 -11.859 -10.055 1 98.38 99 LEU A C 1
ATOM 830 O O . LEU A 1 99 ? -7.559 -11.727 -10.727 1 98.38 99 LEU A O 1
ATOM 834 N N . LEU A 1 100 ? -5.988 -13.016 -9.734 1 98.19 100 LEU A N 1
ATOM 835 C CA . LEU A 1 100 ? -6.594 -14.266 -10.188 1 98.19 100 LEU A CA 1
ATOM 836 C C . LEU A 1 100 ? -7.988 -14.43 -9.594 1 98.19 100 LEU A C 1
ATOM 838 O O . LEU A 1 100 ? -8.922 -14.812 -10.297 1 98.19 100 LEU A O 1
ATOM 842 N N . ASP A 1 101 ? -8.078 -14.141 -8.359 1 98.12 101 ASP A N 1
ATOM 843 C CA . ASP A 1 101 ? -9.375 -14.203 -7.691 1 98.12 101 ASP A CA 1
ATOM 844 C C . ASP A 1 101 ? -10.398 -13.305 -8.391 1 98.12 101 ASP A C 1
ATOM 846 O O . ASP A 1 101 ? -11.508 -13.742 -8.695 1 98.12 101 ASP A O 1
ATOM 850 N N . LEU A 1 102 ? -10.039 -12.086 -8.633 1 97.88 102 LEU A N 1
ATOM 851 C CA . LEU A 1 102 ? -10.93 -11.133 -9.289 1 97.88 102 LEU A CA 1
ATOM 852 C C . LEU A 1 102 ? -11.297 -11.609 -10.688 1 97.88 102 LEU A C 1
ATOM 854 O O . LEU A 1 102 ? -12.445 -11.461 -11.117 1 97.88 102 LEU A O 1
ATOM 858 N N . ALA A 1 103 ? -10.32 -12.109 -11.383 1 97.5 103 ALA A N 1
ATOM 859 C CA . ALA A 1 103 ? -10.586 -12.656 -12.711 1 97.5 103 ALA A CA 1
ATOM 860 C C . ALA A 1 103 ? -11.594 -13.805 -12.641 1 97.5 103 ALA A C 1
ATOM 862 O O . ALA A 1 103 ? -12.477 -13.914 -13.5 1 97.5 103 ALA A O 1
ATOM 863 N N . GLY A 1 104 ? -11.414 -14.672 -11.672 1 97.44 104 GLY A N 1
ATOM 864 C CA . GLY A 1 104 ? -12.344 -15.773 -11.484 1 97.44 104 GLY A CA 1
ATOM 865 C C . GLY A 1 104 ? -13.758 -15.312 -11.188 1 97.44 104 GLY A C 1
ATOM 866 O O . GLY A 1 104 ? -14.719 -15.859 -11.719 1 97.44 104 GLY A O 1
ATOM 867 N N . ALA A 1 105 ? -13.883 -14.375 -10.352 1 96.94 105 ALA A N 1
ATOM 868 C CA . ALA A 1 105 ? -15.188 -13.836 -9.984 1 96.94 105 ALA A CA 1
ATOM 869 C C . ALA A 1 105 ? -15.93 -13.297 -11.211 1 96.94 105 ALA A C 1
ATOM 871 O O . ALA A 1 105 ? -17.156 -13.352 -11.273 1 96.94 105 ALA A O 1
ATOM 872 N N . ASN A 1 106 ? -15.148 -12.789 -12.18 1 96.12 106 ASN A N 1
ATOM 873 C CA . ASN A 1 106 ? -15.75 -12.18 -13.359 1 96.12 106 ASN A CA 1
ATOM 874 C C . ASN A 1 106 ? -15.641 -13.086 -14.578 1 96.12 106 ASN A C 1
ATOM 876 O O . ASN A 1 106 ? -15.93 -12.672 -15.695 1 96.12 106 ASN A O 1
ATOM 880 N N . ASN A 1 107 ? -15.164 -14.305 -14.406 1 94.94 107 ASN A N 1
ATOM 881 C CA . ASN A 1 107 ? -15.031 -15.32 -15.445 1 94.94 107 ASN A CA 1
ATOM 882 C C . ASN A 1 107 ? -14.258 -14.797 -16.641 1 94.94 107 ASN A C 1
ATOM 884 O O . ASN A 1 107 ? -14.719 -14.914 -17.781 1 94.94 107 ASN A O 1
ATOM 888 N N . LEU A 1 108 ? -13.188 -14.141 -16.359 1 95.12 108 LEU A N 1
ATOM 889 C CA . LEU A 1 108 ? -12.359 -13.57 -17.422 1 95.12 108 LEU A CA 1
ATOM 890 C C . LEU A 1 108 ? -11.453 -14.641 -18.031 1 95.12 108 LEU A C 1
ATOM 892 O O . LEU A 1 108 ? -11.102 -15.617 -17.359 1 95.12 108 LEU A O 1
ATOM 896 N N . ASN A 1 109 ? -11.102 -14.438 -19.312 1 92 109 ASN A N 1
ATOM 897 C CA . ASN A 1 109 ? -10.125 -15.281 -20 1 92 109 ASN A CA 1
ATOM 898 C C . ASN A 1 109 ? -8.719 -14.695 -19.891 1 92 109 ASN A C 1
ATOM 900 O O . ASN A 1 109 ? -8.469 -13.578 -20.359 1 92 109 ASN A O 1
ATOM 904 N N . LEU A 1 110 ? -7.801 -15.461 -19.312 1 92.06 110 LEU A N 1
ATOM 905 C CA . LEU A 1 110 ? -6.469 -14.938 -19.016 1 92.06 110 LEU A CA 1
ATOM 906 C C . LEU A 1 110 ? -5.453 -15.438 -20.031 1 92.06 110 LEU A C 1
ATOM 908 O O . LEU A 1 110 ? -4.246 -15.273 -19.844 1 92.06 110 LEU A O 1
ATOM 912 N N . ASN A 1 111 ? -6 -16.078 -21.109 1 83.19 111 ASN A N 1
ATOM 913 C CA . ASN A 1 111 ? -5.125 -16.469 -22.219 1 83.19 111 ASN A CA 1
ATOM 914 C C . ASN A 1 111 ? -4.934 -15.328 -23.203 1 83.19 111 ASN A C 1
ATOM 916 O O . ASN A 1 111 ? -5.559 -15.32 -24.266 1 83.19 111 ASN A O 1
ATOM 920 N N . ARG A 1 112 ? -4.512 -14.156 -22.781 1 73.69 112 ARG A N 1
ATOM 921 C CA . ARG A 1 112 ? -4.305 -13.023 -23.688 1 73.69 112 ARG A CA 1
ATOM 922 C C . ARG A 1 112 ? -2.855 -12.555 -23.641 1 73.69 112 ARG A C 1
ATOM 924 O O . ARG A 1 112 ? -2.176 -12.695 -22.625 1 73.69 112 ARG A O 1
ATOM 931 N N . PHE A 1 113 ? -2.533 -12.109 -24.797 1 65.75 113 PHE A N 1
ATOM 932 C CA . PHE A 1 113 ? -1.169 -11.617 -24.938 1 65.75 113 PHE A CA 1
ATOM 933 C C . PHE A 1 113 ? -1.047 -10.203 -24.375 1 65.75 113 PHE A C 1
ATOM 935 O O . PHE A 1 113 ? -1.969 -9.391 -24.516 1 65.75 113 PHE A O 1
ATOM 942 N N . CYS A 1 114 ? -0.048 -10.055 -23.562 1 63.81 114 CYS A N 1
ATOM 943 C CA . CYS A 1 114 ? 0.287 -8.711 -23.109 1 63.81 114 CYS A CA 1
ATOM 944 C C . CYS A 1 114 ? 0.994 -7.922 -24.203 1 63.81 114 CYS A C 1
ATOM 946 O O . CYS A 1 114 ? 2.008 -8.367 -24.75 1 63.81 114 CYS A O 1
ATOM 948 N N . LEU A 1 115 ? 0.497 -6.844 -24.547 1 64.44 115 LEU A N 1
ATOM 949 C CA . LEU A 1 115 ? 0.968 -6.078 -25.703 1 64.44 115 LEU A CA 1
ATOM 950 C C . LEU A 1 115 ? 2.271 -5.355 -25.375 1 64.44 115 LEU A C 1
ATOM 952 O O . LEU A 1 115 ? 3.184 -5.309 -26.203 1 64.44 115 LEU A O 1
ATOM 956 N N . GLN A 1 116 ? 2.309 -4.734 -24.219 1 78.25 116 GLN A N 1
ATOM 957 C CA . GLN A 1 116 ? 3.465 -3.895 -23.922 1 78.25 116 GLN A CA 1
ATOM 958 C C . GLN A 1 116 ? 3.936 -4.102 -22.484 1 78.25 116 GLN A C 1
ATOM 960 O O . GLN A 1 116 ? 3.117 -4.219 -21.562 1 78.25 116 GLN A O 1
ATOM 965 N N . HIS A 1 117 ? 5.34 -4.188 -22.422 1 86.69 117 HIS A N 1
ATOM 966 C CA . HIS A 1 117 ? 5.938 -4.277 -21.094 1 86.69 117 HIS A CA 1
ATOM 967 C C . HIS A 1 117 ? 6.266 -2.895 -20.547 1 86.69 117 HIS A C 1
ATOM 969 O O . HIS A 1 117 ? 6.992 -2.125 -21.188 1 86.69 117 HIS A O 1
ATOM 975 N N . VAL A 1 118 ? 5.711 -2.639 -19.453 1 92.12 118 VAL A N 1
ATOM 976 C CA . VAL A 1 118 ? 6.008 -1.362 -18.812 1 92.12 118 VAL A CA 1
ATOM 977 C C . VAL A 1 118 ? 7.105 -1.554 -17.781 1 92.12 118 VAL A C 1
ATOM 979 O O . VAL A 1 118 ? 7.723 -0.583 -17.328 1 92.12 118 VAL A O 1
ATOM 982 N N . VAL A 1 119 ? 7.289 -2.768 -17.359 1 96.25 119 VAL A N 1
ATOM 983 C CA . VAL A 1 119 ? 8.336 -3.117 -16.406 1 96.25 119 VAL A CA 1
ATOM 984 C C . VAL A 1 119 ? 9.648 -3.357 -17.141 1 96.25 119 VAL A C 1
ATOM 986 O O . VAL A 1 119 ? 9.664 -3.979 -18.219 1 96.25 119 VAL A O 1
ATOM 989 N N . THR A 1 120 ? 10.727 -2.77 -16.609 1 96.81 120 THR A N 1
ATOM 990 C CA . THR A 1 120 ? 12.031 -2.93 -17.25 1 96.81 120 THR A CA 1
ATOM 991 C C . THR A 1 120 ? 13.141 -2.979 -16.188 1 96.81 120 THR A C 1
ATOM 993 O O . THR A 1 120 ? 12.969 -2.467 -15.078 1 96.81 120 THR A O 1
ATOM 996 N N . PRO A 1 121 ? 14.281 -3.623 -16.531 1 96.62 121 PRO A N 1
ATOM 997 C CA . PRO A 1 121 ? 15.406 -3.67 -15.586 1 96.62 121 PRO A CA 1
ATOM 998 C C . PRO A 1 121 ? 16.047 -2.303 -15.367 1 96.62 121 PRO A C 1
ATOM 1000 O O . PRO A 1 121 ? 16.797 -2.113 -14.406 1 96.62 121 PRO A O 1
ATOM 1003 N N . LYS A 1 122 ? 15.781 -1.35 -16.219 1 96.5 122 LYS A N 1
ATOM 1004 C CA . LYS A 1 122 ? 16.391 -0.023 -16.141 1 96.5 122 LYS A CA 1
ATOM 1005 C C . LYS A 1 122 ? 15.695 0.828 -15.07 1 96.5 122 LYS A C 1
ATOM 1007 O O . LYS A 1 122 ? 16.25 1.821 -14.602 1 96.5 122 LYS A O 1
ATOM 1012 N N . LYS A 1 123 ? 14.5 0.43 -14.68 1 97.25 123 LYS A N 1
ATOM 1013 C CA . LYS A 1 123 ? 13.742 1.161 -13.672 1 97.25 123 LYS A CA 1
ATOM 1014 C C . LYS A 1 123 ? 14.016 0.62 -12.273 1 97.25 123 LYS A C 1
ATOM 1016 O O . LYS A 1 123 ? 14.352 -0.557 -12.109 1 97.25 123 LYS A O 1
ATOM 1021 N N . SER A 1 124 ? 13.914 1.564 -11.305 1 97.12 124 SER A N 1
ATOM 1022 C CA . SER A 1 124 ? 13.953 1.111 -9.914 1 97.12 124 SER A CA 1
ATOM 1023 C C . SER A 1 124 ? 12.734 0.259 -9.578 1 97.12 124 SER A C 1
ATOM 1025 O O . SER A 1 124 ? 11.781 0.194 -10.352 1 97.12 124 SER A O 1
ATOM 1027 N N . PHE A 1 125 ? 12.812 -0.427 -8.414 1 98.31 125 PHE A N 1
ATOM 1028 C CA . PHE A 1 125 ? 11.688 -1.259 -7.988 1 98.31 125 PHE A CA 1
ATOM 1029 C C . PHE A 1 125 ? 10.422 -0.429 -7.852 1 98.31 125 PHE A C 1
ATOM 1031 O O . PHE A 1 125 ? 9.359 -0.828 -8.336 1 98.31 125 PHE A O 1
ATOM 1038 N N . THR A 1 126 ? 10.523 0.763 -7.27 1 98.38 126 THR A N 1
ATOM 1039 C CA . THR A 1 126 ? 9.359 1.621 -7.059 1 98.38 126 THR A CA 1
ATOM 1040 C C . THR A 1 126 ? 8.805 2.115 -8.391 1 98.38 126 THR A C 1
ATOM 1042 O O . THR A 1 126 ? 7.586 2.182 -8.578 1 98.38 126 THR A O 1
ATOM 1045 N N . GLU A 1 127 ? 9.703 2.396 -9.312 1 98.19 127 GLU A N 1
ATOM 1046 C CA . GLU A 1 127 ? 9.25 2.854 -10.625 1 98.19 127 GLU A CA 1
ATOM 1047 C C . GLU A 1 127 ? 8.492 1.754 -11.359 1 98.19 127 GLU A C 1
ATOM 1049 O O . GLU A 1 127 ? 7.492 2.023 -12.023 1 98.19 127 GLU A O 1
ATOM 1054 N N . ASN A 1 128 ? 9.008 0.573 -11.242 1 98.62 128 ASN A N 1
ATOM 1055 C CA . ASN A 1 128 ? 8.336 -0.559 -11.875 1 98.62 128 ASN A CA 1
ATOM 1056 C C . ASN A 1 128 ? 6.965 -0.819 -11.258 1 98.62 128 ASN A C 1
ATOM 1058 O O . ASN A 1 128 ? 5.988 -1.036 -11.977 1 98.62 128 ASN A O 1
ATOM 1062 N N . ILE A 1 129 ? 6.879 -0.793 -9.914 1 98.81 129 ILE A N 1
ATOM 1063 C CA . ILE A 1 129 ? 5.602 -1.021 -9.242 1 98.81 129 ILE A CA 1
ATOM 1064 C C . ILE A 1 129 ? 4.621 0.093 -9.609 1 98.81 129 ILE A C 1
ATOM 1066 O O . ILE A 1 129 ? 3.441 -0.166 -9.852 1 98.81 129 ILE A O 1
ATOM 1070 N N . TYR A 1 130 ? 5.137 1.312 -9.641 1 98.56 130 TYR A N 1
ATOM 1071 C CA . TYR A 1 130 ? 4.305 2.443 -10.031 1 98.56 130 TYR A CA 1
ATOM 1072 C C . TYR A 1 130 ? 3.738 2.248 -11.438 1 98.56 130 TYR A C 1
ATOM 1074 O O . TYR A 1 130 ? 2.566 2.537 -11.688 1 98.56 130 TYR A O 1
ATOM 1082 N N . ALA A 1 131 ? 4.566 1.762 -12.328 1 97.56 131 ALA A N 1
ATOM 1083 C CA . ALA A 1 131 ? 4.129 1.506 -13.703 1 97.56 131 ALA A CA 1
ATOM 1084 C C . ALA A 1 131 ? 3.023 0.453 -13.734 1 97.56 131 ALA A C 1
ATOM 1086 O O . ALA A 1 131 ? 2.068 0.571 -14.508 1 97.56 131 ALA A O 1
ATOM 1087 N N . ILE A 1 132 ? 3.129 -0.54 -12.938 1 98.06 132 ILE A N 1
ATOM 1088 C CA . ILE A 1 132 ? 2.123 -1.593 -12.875 1 98.06 132 ILE A CA 1
ATOM 1089 C C . ILE A 1 132 ? 0.802 -1.016 -12.367 1 98.06 132 ILE A C 1
ATOM 1091 O O . ILE A 1 132 ? -0.261 -1.304 -12.922 1 98.06 132 ILE A O 1
ATOM 1095 N N . VAL A 1 133 ? 0.874 -0.172 -11.352 1 98.5 133 VAL A N 1
ATOM 1096 C CA . VAL A 1 133 ? -0.325 0.427 -10.773 1 98.5 133 VAL A CA 1
ATOM 1097 C C . VAL A 1 133 ? -0.998 1.332 -11.805 1 98.5 133 VAL A C 1
ATOM 1099 O O . VAL A 1 133 ? -2.221 1.311 -11.953 1 98.5 133 VAL A O 1
ATOM 1102 N N . LYS A 1 134 ? -0.194 2.098 -12.492 1 96.62 134 LYS A N 1
ATOM 1103 C CA . LYS A 1 134 ? -0.729 2.996 -13.508 1 96.62 134 LYS A CA 1
ATOM 1104 C C . LYS A 1 134 ? -1.528 2.227 -14.555 1 96.62 134 LYS A C 1
ATOM 1106 O O . LYS A 1 134 ? -2.619 2.648 -14.945 1 96.62 134 LYS A O 1
ATOM 1111 N N . ASP A 1 135 ? -1.013 1.108 -14.945 1 94.31 135 ASP A N 1
ATOM 1112 C CA . ASP A 1 135 ? -1.709 0.28 -15.922 1 94.31 135 ASP A CA 1
ATOM 1113 C C . ASP A 1 135 ? -2.965 -0.345 -15.32 1 94.31 135 ASP A C 1
ATOM 1115 O O . ASP A 1 135 ? -3.986 -0.476 -16 1 94.31 135 ASP A O 1
ATOM 1119 N N . LEU A 1 136 ? -2.861 -0.707 -14.133 1 96.5 136 LEU A N 1
ATOM 1120 C CA . LEU A 1 136 ? -3.941 -1.41 -13.453 1 96.5 136 LEU A CA 1
ATOM 1121 C C . LEU A 1 136 ? -5.176 -0.523 -13.328 1 96.5 136 LEU A C 1
ATOM 1123 O O . LEU A 1 136 ? -6.305 -1.009 -13.422 1 96.5 136 LEU A O 1
ATOM 1127 N N . VAL A 1 137 ? -4.945 0.781 -13.203 1 97 137 VAL A N 1
ATOM 1128 C CA . VAL A 1 137 ? -6.098 1.645 -12.953 1 97 137 VAL A CA 1
ATOM 1129 C C . VAL A 1 137 ? -6.422 2.445 -14.211 1 97 137 VAL A C 1
ATOM 1131 O O . VAL A 1 137 ? -7.254 3.355 -14.18 1 97 137 VAL A O 1
ATOM 1134 N N . ASN A 1 138 ? -5.77 2.135 -15.32 1 93.81 138 ASN A N 1
ATOM 1135 C CA . ASN A 1 138 ? -5.973 2.852 -16.578 1 93.81 138 ASN A CA 1
ATOM 1136 C C . ASN A 1 138 ? -7.375 2.625 -17.125 1 93.81 138 ASN A C 1
ATOM 1138 O O . ASN A 1 138 ? -7.727 1.504 -17.5 1 93.81 138 ASN A O 1
ATOM 1142 N N . TYR A 1 139 ? -8.102 3.617 -17.219 1 91.5 139 TYR A N 1
ATOM 1143 C CA . TYR A 1 139 ? -9.508 3.525 -17.609 1 91.5 139 TYR A CA 1
ATOM 1144 C C . TYR A 1 139 ? -9.641 3.197 -19.094 1 91.5 139 TYR A C 1
ATOM 1146 O O . TYR A 1 139 ? -10.727 2.834 -19.547 1 91.5 139 TYR A O 1
ATOM 1154 N N . LYS A 1 140 ? -8.602 3.336 -19.859 1 92.5 140 LYS A N 1
ATOM 1155 C CA . LYS A 1 140 ? -8.648 3.016 -21.281 1 92.5 140 LYS A CA 1
ATOM 1156 C C . LYS A 1 140 ? -8.688 1.507 -21.5 1 92.5 140 LYS A C 1
ATOM 1158 O O . LYS A 1 140 ? -9.031 1.045 -22.594 1 92.5 140 LYS A O 1
ATOM 1163 N N . TYR A 1 141 ? -8.32 0.773 -20.484 1 91.38 141 TYR A N 1
ATOM 1164 C CA . TYR A 1 141 ? -8.289 -0.682 -20.594 1 91.38 141 TYR A CA 1
ATOM 1165 C C . TYR A 1 141 ? -9.57 -1.295 -20.031 1 91.38 141 TYR A C 1
ATOM 1167 O O . TYR A 1 141 ? -10.109 -0.814 -19.031 1 91.38 141 TYR A O 1
ATOM 1175 N N . SER A 1 142 ? -10.023 -2.338 -20.719 1 92.25 142 SER A N 1
ATOM 1176 C CA . SER A 1 142 ? -11.062 -3.16 -20.109 1 92.25 142 SER A CA 1
ATOM 1177 C C . SER A 1 142 ? -10.555 -3.842 -18.844 1 92.25 142 SER A C 1
ATOM 1179 O O . SER A 1 142 ? -9.344 -3.928 -18.625 1 92.25 142 SER A O 1
ATOM 1181 N N . GLN A 1 143 ? -11.414 -4.266 -18.031 1 92.44 143 GLN A N 1
ATOM 1182 C CA . GLN A 1 143 ? -11.008 -4.957 -16.812 1 92.44 143 GLN A CA 1
ATOM 1183 C C . GLN A 1 143 ? -10.164 -6.188 -17.141 1 92.44 143 GLN A C 1
ATOM 1185 O O . GLN A 1 143 ? -9.195 -6.492 -16.438 1 92.44 143 GLN A O 1
ATOM 1190 N N . GLU A 1 144 ? -10.602 -6.891 -18.156 1 93 144 GLU A N 1
ATOM 1191 C CA . GLU A 1 144 ? -9.859 -8.07 -18.594 1 93 144 GLU A CA 1
ATOM 1192 C C . GLU A 1 144 ? -8.422 -7.707 -18.953 1 93 144 GLU A C 1
ATOM 1194 O O . GLU A 1 144 ? -7.484 -8.406 -18.578 1 93 144 GLU A O 1
ATOM 1199 N N . GLU A 1 145 ? -8.258 -6.59 -19.641 1 92.06 145 GLU A N 1
ATOM 1200 C CA . GLU A 1 145 ? -6.93 -6.117 -20.031 1 92.06 145 GLU A CA 1
ATOM 1201 C C . GLU A 1 145 ? -6.121 -5.688 -18.812 1 92.06 145 GLU A C 1
ATOM 1203 O O . GLU A 1 145 ? -4.938 -6.016 -18.688 1 92.06 145 GLU A O 1
ATOM 1208 N N . GLN A 1 146 ? -6.742 -4.969 -17.922 1 93.69 146 GLN A N 1
ATOM 1209 C CA . GLN A 1 146 ? -6.07 -4.512 -16.703 1 93.69 146 GLN A CA 1
ATOM 1210 C C . GLN A 1 146 ? -5.492 -5.684 -15.914 1 93.69 146 GLN A C 1
ATOM 1212 O O . GLN A 1 146 ? -4.328 -5.652 -15.516 1 93.69 146 GLN A O 1
ATOM 1217 N N . ILE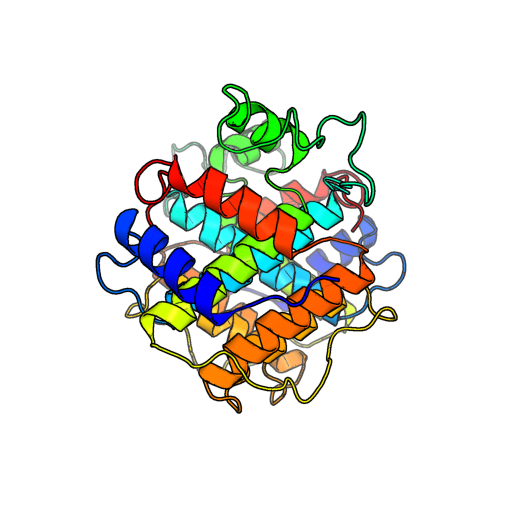 A 1 147 ? -6.312 -6.688 -15.758 1 95.56 147 ILE A N 1
ATOM 1218 C CA . ILE A 1 147 ? -5.922 -7.836 -14.945 1 95.56 147 ILE A CA 1
ATOM 1219 C C . ILE A 1 147 ? -4.84 -8.633 -15.664 1 95.56 147 ILE A C 1
ATOM 1221 O O . ILE A 1 147 ? -3.809 -8.969 -15.078 1 95.56 147 ILE A O 1
ATOM 1225 N N . ASN A 1 148 ? -5.059 -8.859 -16.938 1 93.62 148 ASN A N 1
ATOM 1226 C CA . ASN A 1 148 ? -4.09 -9.602 -17.734 1 93.62 148 ASN A CA 1
ATOM 1227 C C . ASN A 1 148 ? -2.736 -8.898 -17.781 1 93.62 148 ASN A C 1
ATOM 1229 O O . ASN A 1 148 ? -1.697 -9.531 -17.578 1 93.62 148 ASN A O 1
ATOM 1233 N N . TYR A 1 149 ? -2.754 -7.637 -18.031 1 93.81 149 TYR A N 1
ATOM 1234 C CA . TYR A 1 149 ? -1.51 -6.879 -18.109 1 93.81 149 TYR A CA 1
ATOM 1235 C C . TYR A 1 149 ? -0.789 -6.859 -16.781 1 93.81 149 TYR A C 1
ATOM 1237 O O . TYR A 1 149 ? 0.432 -7.023 -16.719 1 93.81 149 TYR A O 1
ATOM 1245 N N . ALA A 1 150 ? -1.541 -6.66 -15.727 1 95.88 150 ALA A N 1
ATOM 1246 C CA . ALA A 1 150 ? -0.928 -6.641 -14.398 1 95.88 150 ALA A CA 1
ATOM 1247 C C . ALA A 1 150 ? -0.257 -7.973 -14.086 1 95.88 150 ALA A C 1
ATOM 1249 O O . ALA A 1 150 ? 0.865 -8.008 -13.57 1 95.88 150 ALA A O 1
ATOM 1250 N N . LEU A 1 151 ? -0.9 -9.078 -14.438 1 96.12 151 LEU A N 1
ATOM 1251 C CA . LEU A 1 151 ? -0.341 -10.406 -14.188 1 96.12 151 LEU A CA 1
ATOM 1252 C C . LEU A 1 151 ? 0.96 -10.594 -14.961 1 96.12 151 LEU A C 1
ATOM 1254 O O . LEU A 1 151 ? 1.951 -11.078 -14.406 1 96.12 151 LEU A O 1
ATOM 1258 N N . HIS A 1 152 ? 0.955 -10.156 -16.141 1 94.88 152 HIS A N 1
ATOM 1259 C CA . HIS A 1 152 ? 2.137 -10.312 -16.984 1 94.88 152 HIS A CA 1
ATOM 1260 C C . HIS A 1 152 ? 3.275 -9.414 -16.5 1 94.88 152 HIS A C 1
ATOM 1262 O O . HIS A 1 152 ? 4.441 -9.812 -16.547 1 94.88 152 HIS A O 1
ATOM 1268 N N . GLN A 1 153 ? 2.912 -8.227 -16.109 1 96.31 153 GLN A N 1
ATOM 1269 C CA . GLN A 1 153 ? 3.93 -7.316 -15.602 1 96.31 153 GLN A CA 1
ATOM 1270 C C . GLN A 1 153 ? 4.543 -7.836 -14.305 1 96.31 153 GLN A C 1
ATOM 1272 O O . GLN A 1 153 ? 5.75 -7.715 -14.094 1 96.31 153 GLN A O 1
ATOM 1277 N N . ILE A 1 154 ? 3.705 -8.391 -13.438 1 97.5 154 ILE A N 1
ATOM 1278 C CA . ILE A 1 154 ? 4.203 -8.961 -12.188 1 97.5 154 ILE A CA 1
ATOM 1279 C C . ILE A 1 154 ? 5.129 -10.133 -12.492 1 97.5 154 ILE A C 1
ATOM 1281 O O . ILE A 1 154 ? 6.18 -10.289 -11.867 1 97.5 154 ILE A O 1
ATOM 1285 N N . ARG A 1 155 ? 4.75 -10.938 -13.438 1 96 155 ARG A N 1
ATOM 1286 C CA . ARG A 1 155 ? 5.602 -12.047 -13.859 1 96 155 ARG A CA 1
ATOM 1287 C C . ARG A 1 155 ? 6.934 -11.539 -14.398 1 96 155 ARG A C 1
ATOM 1289 O O . ARG A 1 155 ? 7.992 -12.055 -14.031 1 96 155 ARG A O 1
ATOM 1296 N N . ARG A 1 156 ? 6.895 -10.547 -15.219 1 95.5 156 ARG A N 1
ATOM 1297 C CA . ARG A 1 156 ? 8.109 -9.984 -15.797 1 95.5 156 ARG A CA 1
ATOM 1298 C C . ARG A 1 156 ? 9.008 -9.398 -14.711 1 95.5 156 ARG A C 1
ATOM 1300 O O . ARG A 1 156 ? 10.219 -9.609 -14.719 1 95.5 156 ARG A O 1
ATOM 1307 N N . LEU A 1 157 ? 8.391 -8.648 -13.836 1 97.94 157 LEU A N 1
ATOM 1308 C CA . LEU A 1 157 ? 9.156 -8.078 -12.727 1 97.94 157 LEU A CA 1
ATOM 1309 C C . LEU A 1 157 ? 9.828 -9.18 -11.914 1 97.94 157 LEU A C 1
ATOM 1311 O O . LEU A 1 157 ? 10.984 -9.047 -11.508 1 97.94 157 LEU A O 1
ATOM 1315 N N . SER A 1 158 ? 9.086 -10.25 -11.672 1 98 158 SER A N 1
ATOM 1316 C CA . SER A 1 158 ? 9.641 -11.383 -10.945 1 98 158 SER A CA 1
ATOM 1317 C C . SER A 1 158 ? 10.836 -11.984 -11.68 1 98 158 SER A C 1
ATOM 1319 O O . SER A 1 158 ? 11.828 -12.359 -11.055 1 98 158 SER A O 1
ATOM 1321 N N . GLU A 1 159 ? 10.742 -12.031 -12.961 1 96.31 159 GLU A N 1
ATOM 1322 C CA . GLU A 1 159 ? 11.852 -12.539 -13.766 1 96.31 159 GLU A CA 1
ATOM 1323 C C . GLU A 1 159 ? 13.086 -11.648 -13.625 1 96.31 159 GLU A C 1
ATOM 1325 O O . GLU A 1 159 ? 14.203 -12.148 -13.461 1 96.31 159 GLU A O 1
ATOM 1330 N N . ILE A 1 160 ? 12.844 -10.406 -13.711 1 97 160 ILE A N 1
ATOM 1331 C CA . ILE A 1 160 ? 13.93 -9.438 -13.57 1 97 160 ILE A CA 1
ATOM 1332 C C . ILE A 1 160 ? 14.609 -9.617 -12.211 1 97 160 ILE A C 1
ATOM 1334 O O . ILE A 1 160 ? 15.828 -9.5 -12.102 1 97 160 ILE A O 1
ATOM 1338 N N . LEU A 1 161 ? 13.82 -9.984 -11.227 1 97.69 161 LEU A N 1
ATOM 1339 C CA . LEU A 1 161 ? 14.32 -10.117 -9.867 1 97.69 161 LEU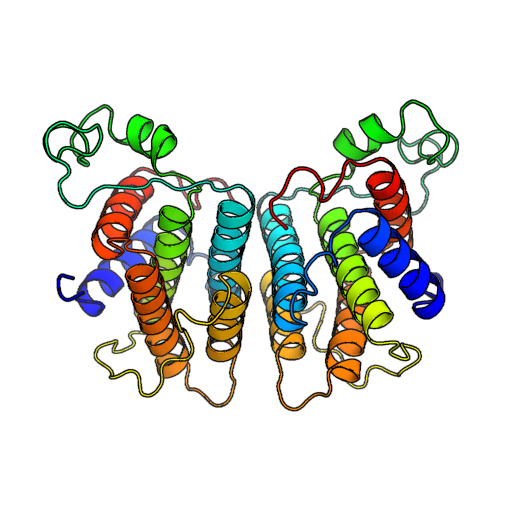 A CA 1
ATOM 1340 C C . LEU A 1 161 ? 14.789 -11.547 -9.602 1 97.69 161 LEU A C 1
ATOM 1342 O O . LEU A 1 161 ? 15.172 -11.875 -8.477 1 97.69 161 LEU A O 1
ATOM 1346 N N . LYS A 1 162 ? 14.68 -12.406 -10.578 1 96.75 162 LYS A N 1
ATOM 1347 C CA . LYS A 1 162 ? 15.062 -13.812 -10.484 1 96.75 162 LYS A CA 1
ATOM 1348 C C . LYS A 1 162 ? 14.234 -14.539 -9.43 1 96.75 162 LYS A C 1
ATOM 1350 O O . LYS A 1 162 ? 14.773 -15.273 -8.602 1 96.75 162 LYS A O 1
ATOM 1355 N N . ILE A 1 163 ? 13 -14.258 -9.398 1 97.56 163 ILE A N 1
ATOM 1356 C CA . ILE A 1 163 ? 12.023 -14.875 -8.508 1 97.56 163 ILE A CA 1
ATOM 1357 C C . ILE A 1 163 ? 11.18 -15.883 -9.281 1 97.56 163 ILE A C 1
ATOM 1359 O O . ILE A 1 163 ? 10.672 -15.586 -10.359 1 97.56 163 ILE A O 1
ATOM 1363 N N . ASN A 1 164 ? 11.141 -17.078 -8.781 1 97.06 164 ASN A N 1
ATOM 1364 C CA . ASN A 1 164 ? 10.195 -18.062 -9.297 1 97.06 164 ASN A CA 1
ATOM 1365 C C . ASN A 1 164 ? 8.773 -17.781 -8.805 1 97.06 164 ASN A C 1
ATOM 1367 O O . ASN A 1 164 ? 8.344 -18.328 -7.789 1 97.06 164 ASN A O 1
ATOM 1371 N N . LEU A 1 165 ? 8.031 -16.969 -9.547 1 98 165 LEU A N 1
ATOM 1372 C CA . LEU A 1 165 ? 6.727 -16.484 -9.109 1 98 165 LEU A CA 1
ATOM 1373 C C . LEU A 1 165 ? 5.746 -17.641 -8.938 1 98 165 LEU A C 1
ATOM 1375 O O . LEU A 1 165 ? 4.973 -17.672 -7.98 1 98 165 LEU A O 1
ATOM 1379 N N . LEU A 1 166 ? 5.785 -18.594 -9.875 1 97.12 166 LEU A N 1
ATOM 1380 C CA . LEU A 1 166 ? 4.844 -19.703 -9.812 1 97.12 166 LEU A CA 1
ATOM 1381 C C . LEU A 1 166 ? 5.012 -20.484 -8.508 1 97.12 166 LEU A C 1
ATOM 1383 O O . LEU A 1 166 ? 4.023 -20.797 -7.844 1 97.12 166 LEU A O 1
ATOM 1387 N N . TRP A 1 167 ? 6.199 -20.734 -8.164 1 96.69 167 TRP A N 1
ATOM 1388 C CA . TRP A 1 167 ? 6.453 -21.469 -6.922 1 96.69 167 TRP A CA 1
ATOM 1389 C C . TRP A 1 167 ? 5.879 -20.719 -5.723 1 96.69 167 TRP A C 1
ATOM 1391 O O . TRP A 1 167 ? 5.215 -21.312 -4.871 1 96.69 167 TRP A O 1
ATOM 1401 N N . HIS A 1 168 ? 6.094 -19.438 -5.66 1 97.94 168 HIS A N 1
ATOM 1402 C CA . HIS A 1 168 ? 5.625 -18.641 -4.539 1 97.94 168 HIS A CA 1
ATOM 1403 C C . HIS A 1 168 ? 4.105 -18.547 -4.512 1 97.94 168 HIS A C 1
ATOM 1405 O O . HIS A 1 168 ? 3.496 -18.531 -3.439 1 97.94 168 HIS A O 1
ATOM 1411 N N . ILE A 1 169 ? 3.467 -18.469 -5.672 1 98.19 169 ILE A N 1
ATOM 1412 C CA . ILE A 1 169 ? 2.01 -18.469 -5.742 1 98.19 169 ILE A CA 1
ATOM 1413 C C . ILE A 1 169 ? 1.474 -19.766 -5.148 1 98.19 169 ILE A C 1
ATOM 1415 O O . ILE A 1 169 ? 0.572 -19.75 -4.309 1 98.19 169 ILE A O 1
ATOM 1419 N N . GLU A 1 170 ? 2.045 -20.859 -5.543 1 96.38 170 GLU A N 1
ATOM 1420 C CA . GLU A 1 170 ? 1.582 -22.172 -5.086 1 96.38 170 GLU A CA 1
ATOM 1421 C C . GLU A 1 170 ? 1.753 -22.312 -3.576 1 96.38 170 GLU A C 1
ATOM 1423 O O . GLU A 1 170 ? 0.833 -22.75 -2.883 1 96.38 170 GLU A O 1
ATOM 1428 N N . GLN A 1 171 ? 2.967 -21.969 -3.08 1 96.94 171 GLN A N 1
ATOM 1429 C CA . GLN A 1 171 ? 3.203 -22.062 -1.643 1 96.94 171 GLN A CA 1
ATOM 1430 C C . GLN A 1 171 ? 2.248 -21.156 -0.869 1 96.94 171 GLN A C 1
ATOM 1432 O O . GLN A 1 171 ? 1.745 -21.531 0.19 1 96.94 171 GLN A O 1
ATOM 1437 N N . LYS A 1 172 ? 2.018 -20 -1.369 1 97.75 172 LYS A N 1
ATOM 1438 C CA . LYS A 1 172 ? 1.121 -19.062 -0.701 1 97.75 172 LYS A CA 1
ATOM 1439 C C . LYS A 1 172 ? -0.313 -19.578 -0.692 1 97.75 172 LYS A C 1
ATOM 1441 O O . LYS A 1 172 ? -1.036 -19.406 0.291 1 97.75 172 LYS A O 1
ATOM 1446 N N . MET A 1 173 ? -0.724 -20.172 -1.784 1 96.56 173 MET A N 1
ATOM 1447 C CA . MET A 1 173 ? -2.064 -20.734 -1.851 1 96.56 173 MET A CA 1
ATOM 1448 C C . MET A 1 173 ? -2.23 -21.859 -0.829 1 96.56 173 MET A C 1
ATOM 1450 O O . MET A 1 173 ? -3.271 -21.969 -0.179 1 96.56 173 MET A O 1
ATOM 1454 N N . TYR A 1 174 ? -1.205 -22.688 -0.705 1 95.31 174 TYR A N 1
ATOM 1455 C CA . TYR A 1 174 ? -1.246 -23.719 0.318 1 95.31 174 TYR A CA 1
ATOM 1456 C C . TYR A 1 174 ? -1.345 -23.109 1.711 1 95.31 174 TYR A C 1
ATOM 1458 O O . TYR A 1 174 ? -2.123 -23.578 2.545 1 95.31 174 TYR A O 1
ATOM 1466 N N . TYR A 1 175 ? -0.533 -22.125 1.921 1 96.19 175 TYR A N 1
ATOM 1467 C CA . TYR A 1 175 ? -0.545 -21.453 3.211 1 96.19 175 TYR A CA 1
ATOM 1468 C C . TYR A 1 175 ? -1.924 -20.875 3.512 1 96.19 175 TYR A C 1
ATOM 1470 O O . TYR A 1 175 ? -2.426 -21 4.633 1 96.19 175 TYR A O 1
ATOM 1478 N N . ASN A 1 176 ? -2.604 -20.25 2.486 1 94.75 176 ASN A N 1
ATOM 1479 C CA . ASN A 1 176 ? -3.891 -19.578 2.645 1 94.75 176 ASN A CA 1
ATOM 1480 C C . ASN A 1 176 ? -5.012 -20.578 2.91 1 94.75 176 ASN A C 1
ATOM 1482 O O . ASN A 1 176 ? -6.008 -20.25 3.557 1 94.75 176 ASN A O 1
ATOM 1486 N N . GLU A 1 177 ? -4.855 -21.75 2.432 1 91.5 177 GLU A N 1
ATOM 1487 C CA . GLU A 1 177 ? -5.891 -22.766 2.584 1 91.5 177 GLU A CA 1
ATOM 1488 C C . GLU A 1 177 ? -6.137 -23.078 4.055 1 91.5 177 GLU A C 1
ATOM 1490 O O . GLU A 1 177 ? -7.258 -23.422 4.445 1 91.5 177 GLU A O 1
ATOM 1495 N N . GLY A 1 178 ? -5.102 -22.969 4.855 1 87.5 178 GLY A N 1
ATOM 1496 C CA . GLY A 1 178 ? -5.223 -23.328 6.262 1 87.5 178 GLY A CA 1
ATOM 1497 C C . GLY A 1 178 ? -5.57 -22.156 7.148 1 87.5 178 GLY A C 1
ATOM 1498 O O . GLY A 1 178 ? -5.699 -22.297 8.367 1 87.5 178 GLY A O 1
ATOM 1499 N N . ARG A 1 179 ? -5.875 -21.016 6.613 1 87.81 179 ARG A N 1
ATOM 1500 C CA . ARG A 1 179 ? -6.125 -19.812 7.406 1 87.81 179 ARG A CA 1
ATOM 1501 C C . ARG A 1 179 ? -7.605 -19.688 7.754 1 87.81 179 ARG A C 1
ATOM 1503 O O . ARG A 1 179 ? -8.453 -20.344 7.133 1 87.81 179 ARG A O 1
ATOM 1510 N N . GLU A 1 180 ? -7.852 -18.922 8.812 1 86.88 180 GLU A N 1
ATOM 1511 C CA . GLU A 1 180 ? -9.227 -18.688 9.25 1 86.88 180 GLU A CA 1
ATOM 1512 C C . GLU A 1 180 ? -9.961 -17.766 8.289 1 86.88 180 GLU A C 1
ATOM 1514 O O . GLU A 1 180 ? -9.367 -17.219 7.352 1 86.88 180 GLU A O 1
ATOM 1519 N N . ASN A 1 181 ? -11.211 -17.625 8.508 1 85 181 ASN A N 1
ATOM 1520 C CA . ASN A 1 181 ? -12.055 -16.75 7.691 1 85 181 ASN A CA 1
ATOM 1521 C C . ASN A 1 181 ? -11.523 -15.32 7.656 1 85 181 ASN A C 1
ATOM 1523 O O . ASN A 1 181 ? -11.117 -14.781 8.688 1 85 181 ASN A O 1
ATOM 1527 N N . LYS A 1 182 ? -11.43 -14.758 6.367 1 85.88 182 LYS A N 1
ATOM 1528 C CA . LYS A 1 182 ? -10.945 -13.414 6.074 1 85.88 182 LYS A CA 1
ATOM 1529 C C . LYS A 1 182 ? -9.617 -13.141 6.773 1 85.88 182 LYS A C 1
ATOM 1531 O O . LYS A 1 182 ? -9.32 -11.992 7.129 1 85.88 182 LYS A O 1
ATOM 1536 N N . HIS A 1 183 ? -9.031 -14.141 7.199 1 82.81 183 HIS A N 1
ATOM 1537 C CA . HIS A 1 183 ? -7.707 -14.062 7.812 1 82.81 183 HIS A CA 1
ATOM 1538 C C . HIS A 1 183 ? -7.719 -13.156 9.039 1 82.81 183 HIS A C 1
ATOM 1540 O O . HIS A 1 183 ? -6.762 -12.414 9.273 1 82.81 183 HIS A O 1
ATOM 1546 N N . GLY A 1 184 ? -8.844 -13.016 9.734 1 81.25 184 GLY A N 1
ATOM 1547 C CA . GLY A 1 184 ? -8.992 -12.234 10.953 1 81.25 184 GLY A CA 1
ATOM 1548 C C . GLY A 1 184 ? -9.172 -10.75 10.688 1 81.25 184 GLY A C 1
ATOM 1549 O O . GLY A 1 184 ? -9.094 -9.938 11.609 1 81.25 184 GLY A O 1
ATOM 1550 N N . LYS A 1 185 ? -9.438 -10.352 9.375 1 86.69 185 LYS A N 1
ATOM 1551 C CA . LYS A 1 185 ? -9.641 -8.953 9.008 1 86.69 185 LYS A CA 1
ATOM 1552 C C . LYS A 1 185 ? -11.102 -8.688 8.648 1 86.69 185 LYS A C 1
ATOM 1554 O O . LYS A 1 185 ? -11.898 -9.617 8.539 1 86.69 185 LYS A O 1
ATOM 1559 N N . GLU A 1 186 ? -11.43 -7.387 8.57 1 84 186 GLU A N 1
ATOM 1560 C CA . GLU A 1 186 ? -12.797 -7.016 8.242 1 84 186 GLU A CA 1
ATOM 1561 C C . GLU A 1 186 ? -13.148 -7.406 6.809 1 84 186 GLU A C 1
ATOM 1563 O O . GLU A 1 186 ? -14.305 -7.727 6.512 1 84 186 GLU A O 1
ATOM 1568 N N . TYR A 1 187 ? -12.133 -7.293 6.074 1 88.25 187 TYR A N 1
ATOM 1569 C CA . TYR A 1 187 ? -12.281 -7.668 4.672 1 88.25 187 TYR A CA 1
ATOM 1570 C C . TYR A 1 187 ? -10.922 -7.977 4.047 1 88.25 187 TYR A C 1
ATOM 1572 O O . TYR A 1 187 ? -9.883 -7.613 4.602 1 88.25 187 TYR A O 1
ATOM 1580 N N . MET B 1 1 ? -13.57 22.75 9.883 1 48.09 1 MET B N 1
ATOM 1581 C CA . MET B 1 1 ? -12.18 22.312 9.938 1 48.09 1 MET B CA 1
ATOM 1582 C C . MET B 1 1 ? -11.234 23.422 9.5 1 48.09 1 MET B C 1
ATOM 1584 O O . MET B 1 1 ? -11.594 24.25 8.656 1 48.09 1 MET B O 1
ATOM 1588 N N . SER B 1 2 ? -10.297 23.797 10.352 1 54.53 2 SER B N 1
ATOM 1589 C CA . SER B 1 2 ? -9.414 24.953 10.141 1 54.53 2 SER B CA 1
ATOM 1590 C C . SER B 1 2 ? -8.797 24.922 8.75 1 54.53 2 SER B C 1
ATOM 1592 O O . SER B 1 2 ? -8.586 23.844 8.18 1 54.53 2 SER B O 1
ATOM 1594 N N . GLU B 1 3 ? -8.867 25.891 8.078 1 78 3 GLU B N 1
ATOM 1595 C CA . GLU B 1 3 ? -8.266 26.078 6.766 1 78 3 GLU B CA 1
ATOM 1596 C C . GLU B 1 3 ? -6.801 25.641 6.762 1 78 3 GLU B C 1
ATOM 1598 O O . GLU B 1 3 ? -6.055 25.969 7.691 1 78 3 GLU B O 1
ATOM 1603 N N . ILE B 1 4 ? -6.445 24.625 5.906 1 86.81 4 ILE B N 1
ATOM 1604 C CA . ILE B 1 4 ? -5.07 24.141 5.832 1 86.81 4 ILE B CA 1
ATOM 1605 C C . ILE B 1 4 ? -4.27 25 4.863 1 86.81 4 ILE B C 1
ATOM 1607 O O . ILE B 1 4 ? -4.688 25.219 3.725 1 86.81 4 ILE B O 1
ATOM 1611 N N . ASN B 1 5 ? -3.217 25.625 5.406 1 91.19 5 ASN B N 1
ATOM 1612 C CA . ASN B 1 5 ? -2.252 26.297 4.543 1 91.19 5 ASN B CA 1
ATOM 1613 C C . ASN B 1 5 ? -1.251 25.312 3.947 1 91.19 5 ASN B C 1
ATOM 1615 O O . ASN B 1 5 ? -0.177 25.094 4.508 1 91.19 5 ASN B O 1
ATOM 1619 N N . TRP B 1 6 ? -1.526 24.828 2.768 1 93.88 6 TRP B N 1
ATOM 1620 C CA . TRP B 1 6 ? -0.751 23.75 2.152 1 93.88 6 TRP B CA 1
ATOM 1621 C C . TRP B 1 6 ? 0.661 24.219 1.821 1 93.88 6 TRP B C 1
ATOM 1623 O O . TRP B 1 6 ? 1.625 23.469 1.977 1 93.88 6 TRP B O 1
ATOM 1633 N N . ASN B 1 7 ? 0.786 25.484 1.43 1 94 7 ASN B N 1
ATOM 1634 C CA . ASN B 1 7 ? 2.09 25.969 0.986 1 94 7 ASN B CA 1
ATOM 1635 C C . ASN B 1 7 ? 3.078 26.062 2.145 1 94 7 ASN B C 1
ATOM 1637 O O . ASN B 1 7 ? 4.258 25.734 1.988 1 94 7 ASN B O 1
ATOM 1641 N N . GLU B 1 8 ? 2.607 26.484 3.234 1 93.62 8 GLU B N 1
ATOM 1642 C CA . GLU B 1 8 ? 3.473 26.531 4.41 1 93.62 8 GLU B CA 1
ATOM 1643 C C . GLU B 1 8 ? 3.904 25.125 4.824 1 93.62 8 GLU B C 1
ATOM 1645 O O . GLU B 1 8 ? 5.078 24.891 5.133 1 93.62 8 GLU B O 1
ATOM 1650 N N . LEU B 1 9 ? 3.002 24.219 4.832 1 96 9 LEU B N 1
ATOM 1651 C CA . LEU B 1 9 ? 3.291 22.828 5.203 1 96 9 LEU B CA 1
ATOM 1652 C C . LEU B 1 9 ? 4.23 22.188 4.191 1 96 9 LEU B C 1
ATOM 1654 O O . LEU B 1 9 ? 5.086 21.375 4.559 1 96 9 LEU B O 1
ATOM 1658 N N . LYS B 1 10 ? 4.035 22.547 2.949 1 96.69 10 LYS B N 1
ATOM 1659 C CA . LYS B 1 10 ? 4.855 22.047 1.847 1 96.69 10 LYS B CA 1
ATOM 1660 C C . LYS B 1 10 ? 6.336 22.312 2.096 1 96.69 10 LYS B C 1
ATOM 1662 O O . LYS B 1 10 ? 7.164 21.406 1.983 1 96.69 10 LYS B O 1
ATOM 1667 N N . ASP B 1 11 ? 6.676 23.547 2.473 1 96.12 11 ASP B N 1
ATOM 1668 C CA . ASP B 1 11 ? 8.062 23.922 2.701 1 96.12 11 ASP B CA 1
ATOM 1669 C C . ASP B 1 11 ? 8.656 23.172 3.891 1 96.12 11 ASP B C 1
ATOM 1671 O O . ASP B 1 11 ? 9.797 22.719 3.836 1 96.12 11 ASP B O 1
ATOM 1675 N N . LYS B 1 12 ? 7.895 23.047 4.871 1 96.19 12 LYS B N 1
ATOM 1676 C CA . LYS B 1 12 ? 8.352 22.344 6.062 1 96.19 12 LYS B CA 1
ATOM 1677 C C . LYS B 1 12 ? 8.578 20.859 5.77 1 96.19 12 LYS B C 1
ATOM 1679 O O . LYS B 1 12 ? 9.594 20.297 6.176 1 96.19 12 LYS B O 1
ATOM 1684 N N . ALA B 1 13 ? 7.641 20.25 5.066 1 97.31 13 ALA B N 1
ATOM 1685 C CA . ALA B 1 13 ? 7.727 18.828 4.746 1 97.31 13 ALA B CA 1
ATOM 1686 C C . ALA B 1 13 ? 8.953 18.531 3.885 1 97.31 13 ALA B C 1
ATOM 1688 O O . ALA B 1 13 ? 9.688 17.578 4.152 1 97.31 13 ALA B O 1
ATOM 1689 N N . HIS B 1 14 ? 9.164 19.359 2.889 1 97.69 14 HIS B N 1
ATOM 1690 C CA . HIS B 1 14 ? 10.281 19.141 1.979 1 97.69 14 HIS B CA 1
ATOM 1691 C C . HIS B 1 14 ? 11.617 19.344 2.688 1 97.69 14 HIS B C 1
ATOM 1693 O O . HIS B 1 14 ? 12.539 18.547 2.516 1 97.69 14 HIS B O 1
ATOM 1699 N N . SER B 1 15 ? 11.648 20.375 3.508 1 96.44 15 SER B N 1
ATOM 1700 C CA . SER B 1 15 ? 12.875 20.641 4.254 1 96.44 15 SER B CA 1
ATOM 1701 C C . SER B 1 15 ? 13.234 19.469 5.16 1 96.44 15 SER B C 1
ATOM 1703 O O . SER B 1 15 ? 14.398 19.062 5.23 1 96.44 15 SER B O 1
ATOM 1705 N N . ASN B 1 16 ? 12.273 18.906 5.812 1 95.69 16 ASN B N 1
ATOM 1706 C CA . ASN B 1 16 ? 12.5 17.766 6.695 1 95.69 16 ASN B CA 1
ATOM 1707 C C . ASN B 1 16 ? 12.953 16.547 5.914 1 95.69 16 ASN B C 1
ATOM 1709 O O . ASN B 1 16 ? 13.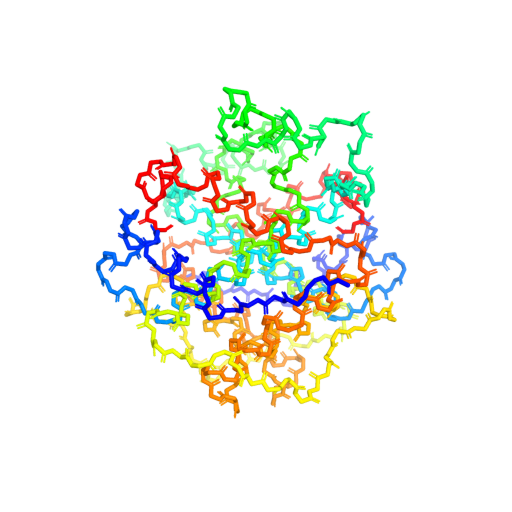828 15.805 6.367 1 95.69 16 ASN B O 1
ATOM 1713 N N . ALA B 1 17 ? 12.297 16.281 4.754 1 95.88 17 ALA B N 1
ATOM 1714 C CA . ALA B 1 17 ? 12.656 15.125 3.932 1 95.88 17 ALA B CA 1
ATOM 1715 C C . ALA B 1 17 ? 14.094 15.227 3.441 1 95.88 17 ALA B C 1
ATOM 1717 O O . ALA B 1 17 ? 14.828 14.234 3.445 1 95.88 17 ALA B O 1
ATOM 1718 N N . VAL B 1 18 ? 14.477 16.422 3.055 1 96.06 18 VAL B N 1
ATOM 1719 C CA . VAL B 1 18 ? 15.852 16.656 2.607 1 96.06 18 VAL B CA 1
ATOM 1720 C C . VAL B 1 18 ? 16.812 16.406 3.762 1 96.06 18 VAL B C 1
ATOM 1722 O O . VAL B 1 18 ? 17.828 15.711 3.6 1 96.06 18 VAL B O 1
ATOM 1725 N N . LYS B 1 19 ? 16.453 16.953 4.891 1 94.56 19 LYS B N 1
ATOM 1726 C CA . LYS B 1 19 ? 17.281 16.797 6.082 1 94.56 19 LYS B CA 1
ATOM 1727 C C . LYS B 1 19 ? 17.484 15.328 6.434 1 94.56 19 LYS B C 1
ATOM 1729 O O . LYS B 1 19 ? 18.547 14.93 6.902 1 94.56 19 LYS B O 1
ATOM 1734 N N . HIS B 1 20 ? 16.516 14.547 6.188 1 94.75 20 HIS B N 1
ATOM 1735 C CA . HIS B 1 20 ? 16.562 13.141 6.578 1 94.75 20 HIS B CA 1
ATOM 1736 C C . HIS B 1 20 ? 17.078 12.266 5.441 1 94.75 20 HIS B C 1
ATOM 1738 O O . HIS B 1 20 ? 17 11.039 5.516 1 94.75 20 HIS B O 1
ATOM 1744 N N . GLY B 1 21 ? 17.469 12.867 4.344 1 93.38 21 GLY B N 1
ATOM 1745 C CA . GLY B 1 21 ? 18.234 12.156 3.336 1 93.38 21 GLY B CA 1
ATOM 1746 C C . GLY B 1 21 ? 17.375 11.492 2.277 1 93.38 21 GLY B C 1
ATOM 1747 O O . GLY B 1 21 ? 17.875 10.719 1.458 1 93.38 21 GLY B O 1
ATOM 1748 N N . PHE B 1 22 ? 16.078 11.742 2.215 1 93.44 22 PHE B N 1
ATOM 1749 C CA . PHE B 1 22 ? 15.164 11.07 1.287 1 93.44 22 PHE B CA 1
ATOM 1750 C C . PHE B 1 22 ? 15.414 11.539 -0.141 1 93.44 22 PHE B C 1
ATOM 1752 O O . PHE B 1 22 ? 14.992 10.883 -1.097 1 93.44 22 PHE B O 1
ATOM 1759 N N . TRP B 1 23 ? 16.078 12.609 -0.26 1 95.19 23 TRP B N 1
ATOM 1760 C CA . TRP B 1 23 ? 16.297 13.156 -1.595 1 95.19 23 TRP B CA 1
ATOM 1761 C C . TRP B 1 23 ? 17.75 12.945 -2.035 1 95.19 23 TRP B C 1
ATOM 1763 O O . TRP B 1 23 ? 18.156 13.414 -3.102 1 95.19 23 TRP B O 1
ATOM 1773 N N . GLU B 1 24 ? 18.422 12.164 -1.173 1 93.38 24 GLU B N 1
ATOM 1774 C CA . GLU B 1 24 ? 19.75 11.75 -1.61 1 93.38 24 GLU B CA 1
ATOM 1775 C C . GLU B 1 24 ? 19.672 10.82 -2.818 1 93.38 24 GLU B C 1
ATOM 1777 O O . GLU B 1 24 ? 18.859 9.891 -2.838 1 93.38 24 GLU B O 1
ATOM 1782 N N . GLY B 1 25 ? 20.406 11.055 -3.881 1 91.69 25 GLY B N 1
ATOM 1783 C CA . GLY B 1 25 ? 20.375 10.281 -5.109 1 91.69 25 GLY B CA 1
ATOM 1784 C C . GLY B 1 25 ? 19.359 10.789 -6.113 1 91.69 25 GLY B C 1
ATOM 1785 O O . GLY B 1 25 ? 19.25 10.25 -7.215 1 91.69 25 GLY B O 1
ATOM 1786 N N . ARG B 1 26 ? 18.594 11.719 -5.742 1 91.25 26 ARG B N 1
ATOM 1787 C CA . ARG B 1 26 ? 17.641 12.398 -6.609 1 91.25 26 ARG B CA 1
ATOM 1788 C C . ARG B 1 26 ? 16.656 11.406 -7.219 1 91.25 26 ARG B C 1
ATOM 1790 O O . ARG B 1 26 ? 16.5 11.336 -8.445 1 91.25 26 ARG B O 1
ATOM 1797 N N . PRO B 1 27 ? 16 10.648 -6.32 1 94.69 27 PRO B N 1
ATOM 1798 C CA . PRO B 1 27 ? 14.992 9.727 -6.855 1 94.69 27 PRO B CA 1
ATOM 1799 C C . PRO B 1 27 ? 13.969 10.422 -7.746 1 94.69 27 PRO B C 1
ATOM 1801 O O . PRO B 1 27 ? 13.766 11.633 -7.633 1 94.69 27 PRO B O 1
ATOM 1804 N N . SER B 1 28 ? 13.359 9.625 -8.602 1 96.56 28 SER B N 1
ATOM 1805 C CA . SER B 1 28 ? 12.406 10.18 -9.555 1 96.56 28 SER B CA 1
ATOM 1806 C C . SER B 1 28 ? 11.094 10.555 -8.875 1 96.56 28 SER B C 1
ATOM 1808 O O . SER B 1 28 ? 10.797 10.086 -7.777 1 96.56 28 SER B O 1
ATOM 1810 N N . ASP B 1 29 ? 10.273 11.375 -9.539 1 96.94 29 ASP B N 1
ATOM 1811 C CA . ASP B 1 29 ? 8.93 11.695 -9.055 1 96.94 29 ASP B CA 1
ATOM 1812 C C . ASP B 1 29 ? 8.078 10.438 -8.93 1 96.94 29 ASP B C 1
ATOM 1814 O O . ASP B 1 29 ? 7.25 10.336 -8.023 1 96.94 29 ASP B O 1
ATOM 1818 N N . LYS B 1 30 ? 8.297 9.492 -9.852 1 97.19 30 LYS B N 1
ATOM 1819 C CA . LYS B 1 30 ? 7.535 8.25 -9.828 1 97.19 30 LYS B CA 1
ATOM 1820 C C . LYS B 1 30 ? 7.824 7.449 -8.562 1 97.19 30 LYS B C 1
ATOM 1822 O O . LYS B 1 30 ? 6.938 6.781 -8.023 1 97.19 30 LYS B O 1
ATOM 1827 N N . HIS B 1 31 ? 9.102 7.555 -8.148 1 97.5 31 HIS B N 1
ATOM 1828 C CA . HIS B 1 31 ? 9.477 6.949 -6.879 1 97.5 31 HIS B CA 1
ATOM 1829 C C . HIS B 1 31 ? 8.648 7.523 -5.73 1 97.5 31 HIS B C 1
ATOM 1831 O O . HIS B 1 31 ? 8.062 6.773 -4.945 1 97.5 31 HIS B O 1
ATOM 1837 N N . PHE B 1 32 ? 8.531 8.789 -5.656 1 97.56 32 PHE B N 1
ATOM 1838 C CA . PHE B 1 32 ? 7.836 9.445 -4.559 1 97.56 32 PHE B CA 1
ATOM 1839 C C . PHE B 1 32 ? 6.328 9.234 -4.664 1 97.56 32 PHE B C 1
ATOM 1841 O O . PHE B 1 32 ? 5.652 9.055 -3.65 1 97.56 32 PHE B O 1
ATOM 1848 N N . LEU B 1 33 ? 5.82 9.219 -5.879 1 98.12 33 LEU B N 1
ATOM 1849 C CA . LEU B 1 33 ? 4.398 8.945 -6.066 1 98.12 33 LEU B CA 1
ATOM 1850 C C . LEU B 1 33 ? 4.055 7.531 -5.621 1 98.12 33 LEU B C 1
ATOM 1852 O O . LEU B 1 33 ? 3.006 7.305 -5.012 1 98.12 33 LEU B O 1
ATOM 1856 N N . CYS B 1 34 ? 4.93 6.613 -5.898 1 98.5 34 CYS B N 1
ATOM 1857 C CA . CYS B 1 34 ? 4.742 5.242 -5.434 1 98.5 34 CYS B CA 1
ATOM 1858 C C . CYS B 1 34 ? 4.688 5.184 -3.91 1 98.5 34 CYS B C 1
ATOM 1860 O O . CYS B 1 34 ? 3.861 4.473 -3.342 1 98.5 34 CYS B O 1
ATOM 1862 N N . LEU B 1 35 ? 5.543 5.977 -3.248 1 98.25 35 LEU B N 1
ATOM 1863 C CA . LEU B 1 35 ? 5.574 6 -1.79 1 98.25 35 LEU B CA 1
ATOM 1864 C C . LEU B 1 35 ? 4.301 6.625 -1.229 1 98.25 35 LEU B C 1
ATOM 1866 O O . LEU B 1 35 ? 3.83 6.23 -0.159 1 98.25 35 LEU B O 1
ATOM 1870 N N . VAL B 1 36 ? 3.732 7.59 -1.932 1 98.75 36 VAL B N 1
ATOM 1871 C CA . VAL B 1 36 ? 2.443 8.148 -1.533 1 98.75 36 VAL B CA 1
ATOM 1872 C C . VAL B 1 36 ? 1.378 7.055 -1.56 1 98.75 36 VAL B C 1
ATOM 1874 O O . VAL B 1 36 ? 0.614 6.898 -0.604 1 98.75 36 VAL B O 1
ATOM 1877 N N . ILE B 1 37 ? 1.323 6.289 -2.674 1 98.88 37 ILE B N 1
ATOM 1878 C CA . ILE B 1 37 ? 0.352 5.207 -2.807 1 98.88 37 ILE B CA 1
ATOM 1879 C C . ILE B 1 37 ? 0.568 4.18 -1.695 1 98.88 37 ILE B C 1
ATOM 1881 O O . ILE B 1 37 ? -0.394 3.641 -1.146 1 98.88 37 ILE B O 1
ATOM 1885 N N . SER B 1 38 ? 1.798 3.971 -1.338 1 98.81 38 SER B N 1
ATOM 1886 C CA . SER B 1 38 ? 2.113 3.049 -0.251 1 98.81 38 SER B CA 1
ATOM 1887 C C . SER B 1 38 ? 1.488 3.508 1.062 1 98.81 38 SER B C 1
ATOM 1889 O O . SER B 1 38 ? 0.924 2.699 1.803 1 98.81 38 SER B O 1
ATOM 1891 N N . GLU B 1 39 ? 1.547 4.812 1.34 1 98.75 39 GLU B N 1
ATOM 1892 C CA . GLU B 1 39 ? 0.929 5.336 2.555 1 98.75 39 GLU B CA 1
ATOM 1893 C C . GLU B 1 39 ? -0.585 5.152 2.527 1 98.75 39 GLU B C 1
ATOM 1895 O O . GLU B 1 39 ? -1.194 4.824 3.549 1 98.75 39 GLU B O 1
ATOM 1900 N N . LEU B 1 40 ? -1.156 5.406 1.364 1 98.94 40 LEU B N 1
ATOM 1901 C CA . LEU B 1 40 ? -2.598 5.23 1.229 1 98.94 40 LEU B CA 1
ATOM 1902 C C . LEU B 1 40 ? -2.994 3.781 1.488 1 98.94 40 LEU B C 1
ATOM 1904 O O . LEU B 1 40 ? -4.008 3.516 2.139 1 98.94 40 LEU B O 1
ATOM 1908 N N . MET B 1 41 ? -2.186 2.859 1.005 1 98.94 41 MET B N 1
ATOM 1909 C CA . MET B 1 41 ? -2.508 1.449 1.205 1 98.94 41 MET B CA 1
ATOM 1910 C C . MET B 1 41 ? -2.252 1.032 2.648 1 98.94 41 MET B C 1
ATOM 1912 O O . MET B 1 41 ? -2.939 0.157 3.178 1 98.94 41 MET B O 1
ATOM 1916 N N . GLU B 1 42 ? -1.294 1.671 3.324 1 98.81 42 GLU B N 1
ATOM 1917 C CA . GLU B 1 42 ? -1.149 1.437 4.758 1 98.81 42 GLU B CA 1
ATOM 1918 C C . GLU B 1 42 ? -2.393 1.891 5.52 1 98.81 42 GLU B C 1
ATOM 1920 O O . GLU B 1 42 ? -2.771 1.279 6.52 1 98.81 42 GLU B O 1
ATOM 1925 N N . ALA B 1 43 ? -2.99 2.973 5.039 1 98.88 43 ALA B N 1
ATOM 1926 C CA . ALA B 1 43 ? -4.25 3.408 5.633 1 98.88 43 ALA B CA 1
ATOM 1927 C C . ALA B 1 43 ? -5.34 2.359 5.438 1 98.88 43 ALA B C 1
ATOM 1929 O O . ALA B 1 43 ? -6.133 2.1 6.348 1 98.88 43 ALA B O 1
ATOM 1930 N N . VAL B 1 44 ? -5.391 1.729 4.297 1 98.75 44 VAL B N 1
ATOM 1931 C CA . VAL B 1 44 ? -6.344 0.659 4.016 1 98.75 44 VAL B CA 1
ATOM 1932 C C . VAL B 1 44 ? -6.117 -0.499 4.988 1 98.75 44 VAL B C 1
ATOM 1934 O O . VAL B 1 44 ? -7.07 -1.02 5.574 1 98.75 44 VAL B O 1
ATOM 1937 N N . ASN B 1 45 ? -4.82 -0.867 5.148 1 98 45 ASN B N 1
ATOM 1938 C CA . ASN B 1 45 ? -4.504 -1.97 6.051 1 98 45 ASN B CA 1
ATOM 1939 C C . ASN B 1 45 ? -4.895 -1.646 7.492 1 98 45 ASN B C 1
ATOM 1941 O O . ASN B 1 45 ? -5.387 -2.514 8.211 1 98 45 ASN B O 1
ATOM 1945 N N . ALA B 1 46 ? -4.66 -0.426 7.906 1 98.44 46 ALA B N 1
ATOM 1946 C CA . ALA B 1 46 ? -5.086 -0.004 9.234 1 98.44 46 ALA B CA 1
ATOM 1947 C C . ALA B 1 46 ? -6.605 -0.074 9.375 1 98.44 46 ALA B C 1
ATOM 1949 O O . ALA B 1 46 ? -7.121 -0.538 10.391 1 98.44 46 ALA B O 1
ATOM 1950 N N . HIS B 1 47 ? -7.301 0.352 8.352 1 98.25 47 HIS B N 1
ATOM 1951 C CA . HIS B 1 47 ? -8.758 0.331 8.344 1 98.25 47 HIS B CA 1
ATOM 1952 C C . HIS B 1 47 ? -9.289 -1.095 8.445 1 98.25 47 HIS B C 1
ATOM 1954 O O . HIS B 1 47 ? -10.242 -1.356 9.18 1 98.25 47 HIS B O 1
ATOM 1960 N N . ARG B 1 48 ? -8.641 -2.057 7.754 1 96 48 ARG B N 1
ATOM 1961 C CA . ARG B 1 48 ? -9.039 -3.463 7.766 1 96 48 ARG B CA 1
ATOM 1962 C C . ARG B 1 48 ? -8.922 -4.055 9.164 1 96 48 ARG B C 1
ATOM 1964 O O . ARG B 1 48 ? -9.617 -5.016 9.5 1 96 48 ARG B O 1
ATOM 1971 N N . ARG B 1 49 ? -8.031 -3.467 9.93 1 95.69 49 ARG B N 1
ATOM 1972 C CA . ARG B 1 49 ? -7.801 -3.951 11.281 1 95.69 49 ARG B CA 1
ATOM 1973 C C . ARG B 1 49 ? -8.523 -3.078 12.305 1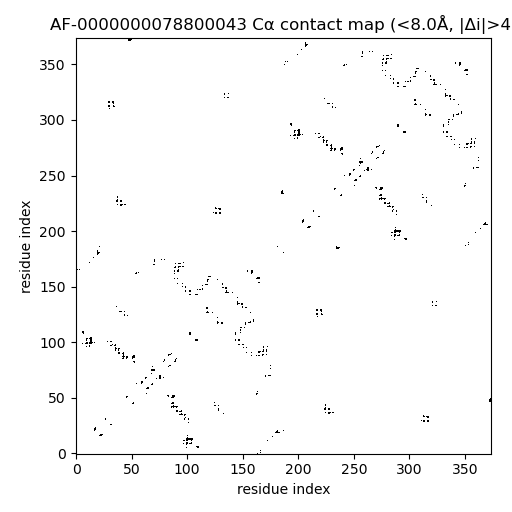 95.69 49 ARG B C 1
ATOM 1975 O O . ARG B 1 49 ? -8.32 -3.227 13.516 1 95.69 49 ARG B O 1
ATOM 1982 N N . ASN B 1 50 ? -9.312 -2.107 11.867 1 96.5 50 ASN B N 1
ATOM 1983 C CA . ASN B 1 50 ? -10.031 -1.162 12.711 1 96.5 50 ASN B CA 1
ATOM 1984 C C . ASN B 1 50 ? -9.094 -0.426 13.664 1 96.5 50 ASN B C 1
ATOM 1986 O O . ASN B 1 50 ? -9.391 -0.266 14.844 1 96.5 50 ASN B O 1
ATOM 1990 N N . LYS B 1 51 ? -7.965 -0.132 13.164 1 97.88 51 LYS B N 1
ATOM 1991 C CA . LYS B 1 51 ? -6.988 0.592 13.969 1 97.88 51 LYS B CA 1
ATOM 1992 C C . LYS B 1 51 ? -7.086 2.098 13.734 1 97.88 51 LYS B C 1
ATOM 1994 O O . LYS B 1 51 ? -6.566 2.611 12.742 1 97.88 51 LYS B O 1
ATOM 1999 N N . PHE B 1 52 ? -7.707 2.807 14.672 1 98.38 52 PHE B N 1
ATOM 2000 C CA . PHE B 1 52 ? -7.926 4.246 14.633 1 98.38 52 PHE B CA 1
ATOM 2001 C C . PHE B 1 52 ? -7.406 4.906 15.906 1 98.38 52 PHE B C 1
ATOM 2003 O O . PHE B 1 52 ? -7.426 4.301 16.984 1 98.38 52 PHE B O 1
ATOM 2010 N N . ALA B 1 53 ? -6.926 6.117 15.719 1 98.12 53 ALA B N 1
ATOM 2011 C CA . ALA B 1 53 ? -6.543 6.887 16.891 1 98.12 53 ALA B CA 1
ATOM 2012 C C . ALA B 1 53 ? -7.77 7.434 17.625 1 98.12 53 ALA B C 1
ATOM 2014 O O . ALA B 1 53 ? -7.809 7.473 18.844 1 98.12 53 ALA B O 1
ATOM 2015 N N . ARG B 1 54 ? -8.766 7.863 16.828 1 97.56 54 ARG B N 1
ATOM 2016 C CA . ARG B 1 54 ? -10.039 8.375 17.312 1 97.56 54 ARG B CA 1
ATOM 2017 C C . ARG B 1 54 ? -9.828 9.562 18.25 1 97.56 54 ARG B C 1
ATOM 2019 O O . ARG B 1 54 ? -10.336 9.578 19.375 1 97.56 54 ARG B O 1
ATOM 2026 N N . VAL B 1 55 ? -9.102 10.5 17.781 1 97.31 55 VAL B N 1
ATOM 2027 C CA . VAL B 1 55 ? -8.859 11.719 18.547 1 97.31 55 VAL B CA 1
ATOM 2028 C C . VAL B 1 55 ? -10.133 12.555 18.609 1 97.31 55 VAL B C 1
ATOM 2030 O O . VAL B 1 55 ? -10.641 12.992 17.578 1 97.31 55 VAL B O 1
ATOM 2033 N N . PRO B 1 56 ? -10.586 12.812 19.781 1 95.31 56 PRO B N 1
ATOM 2034 C CA . PRO B 1 56 ? -11.836 13.57 19.906 1 95.31 56 PRO B CA 1
ATOM 2035 C C . PRO B 1 56 ? -11.664 15.047 19.562 1 95.31 56 PRO B C 1
ATOM 2037 O O . PRO B 1 56 ? -10.555 15.578 19.672 1 95.31 56 PRO B O 1
ATOM 2040 N N . ALA B 1 57 ? -12.789 15.625 19.172 1 92.25 57 ALA B N 1
ATOM 2041 C CA . ALA B 1 57 ? -12.781 17.062 18.891 1 92.25 57 ALA B CA 1
ATOM 2042 C C . ALA B 1 57 ? -12.367 17.859 20.125 1 92.25 57 ALA B C 1
ATOM 2044 O O . ALA B 1 57 ? -11.578 18.797 20.031 1 92.25 57 ALA B O 1
ATOM 2045 N N . ASN B 1 58 ? -12.961 17.516 21.172 1 94.5 58 ASN B N 1
ATOM 2046 C CA . ASN B 1 58 ? -12.555 18.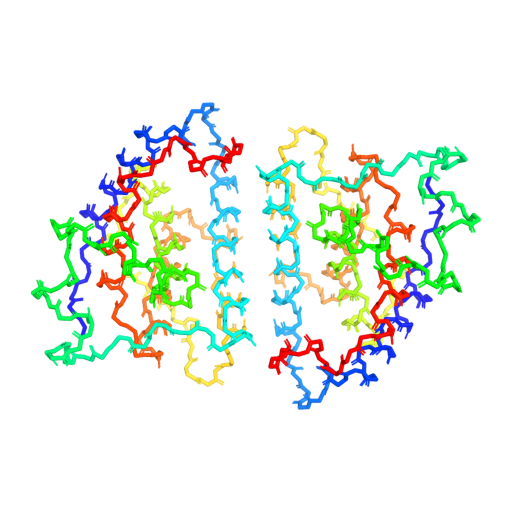078 22.453 1 94.5 58 ASN B CA 1
ATOM 2047 C C . ASN B 1 58 ? -11.547 17.188 23.156 1 94.5 58 ASN B C 1
ATOM 2049 O O . ASN B 1 58 ? -11.914 16.156 23.719 1 94.5 58 ASN B O 1
ATOM 2053 N N . ARG B 1 59 ? -10.32 17.562 23.141 1 95.94 59 ARG B N 1
ATOM 2054 C CA . ARG B 1 59 ? -9.227 16.719 23.609 1 95.94 59 ARG B CA 1
ATOM 2055 C C . ARG B 1 59 ? -9 16.906 25.109 1 95.94 59 ARG B C 1
ATOM 2057 O O . ARG B 1 59 ? -8.211 16.172 25.719 1 95.94 59 ARG B O 1
ATOM 2064 N N . LYS B 1 60 ? -9.773 17.859 25.703 1 94.38 60 LYS B N 1
ATOM 2065 C CA . LYS B 1 60 ? -9.578 18.141 27.125 1 94.38 60 LYS B CA 1
ATOM 2066 C C . LYS B 1 60 ? -9.805 16.906 27.969 1 94.38 60 LYS B C 1
ATOM 2068 O O . LYS B 1 60 ? -10.758 16.156 27.75 1 94.38 60 LYS B O 1
ATOM 2073 N N . GLU B 1 61 ? -8.859 16.641 28.891 1 93.75 61 GLU B N 1
ATOM 2074 C CA . GLU B 1 61 ? -8.938 15.562 29.875 1 93.75 61 GLU B CA 1
ATOM 2075 C C . GLU B 1 61 ? -8.812 14.195 29.219 1 93.75 61 GLU B C 1
ATOM 2077 O O . GLU B 1 61 ? -9.43 13.227 29.656 1 93.75 61 GLU B O 1
ATOM 2082 N N . THR B 1 62 ? -8.219 14.094 28.062 1 95.19 62 THR B N 1
ATOM 2083 C CA . THR B 1 62 ? -7.855 12.852 27.375 1 95.19 62 THR B CA 1
ATOM 2084 C C . THR B 1 62 ? -6.34 12.734 27.234 1 95.19 62 THR B C 1
ATOM 2086 O O . THR B 1 62 ? -5.605 13.641 27.641 1 95.19 62 THR B O 1
ATOM 2089 N N . ILE B 1 63 ? -5.863 11.703 26.719 1 94.06 63 ILE B N 1
ATOM 2090 C CA . ILE B 1 63 ? -4.434 11.508 26.5 1 94.06 63 ILE B CA 1
ATOM 2091 C C . ILE B 1 63 ? -3.938 12.484 25.438 1 94.06 63 ILE B C 1
ATOM 2093 O O . ILE B 1 63 ? -2.738 12.758 25.344 1 94.06 63 ILE B O 1
ATOM 2097 N N . PHE B 1 64 ? -4.895 13.039 24.688 1 96.38 64 PHE B N 1
ATOM 2098 C CA . PHE B 1 64 ? -4.527 13.93 23.594 1 96.38 64 PHE B CA 1
ATOM 2099 C C . PHE B 1 64 ? -4.613 15.383 24.031 1 96.38 64 PHE B C 1
ATOM 2101 O O . PHE B 1 64 ? -4.602 16.281 23.188 1 96.38 64 PHE B O 1
ATOM 2108 N N . ASP B 1 65 ? -4.781 15.539 25.297 1 95.75 65 ASP B N 1
ATOM 2109 C CA . ASP B 1 65 ? -4.797 16.891 25.859 1 95.75 65 ASP B CA 1
ATOM 2110 C C . ASP B 1 65 ? -3.537 17.656 25.469 1 95.75 65 ASP B C 1
ATOM 2112 O O . ASP B 1 65 ? -2.432 17.109 25.5 1 95.75 65 ASP B O 1
ATOM 2116 N N . ASP B 1 66 ? -3.73 18.891 25.094 1 91.12 66 ASP B N 1
ATOM 2117 C CA . ASP B 1 66 ? -2.619 19.719 24.625 1 91.12 66 ASP B CA 1
ATOM 2118 C C . ASP B 1 66 ? -1.548 19.844 25.719 1 91.12 66 ASP B C 1
ATOM 2120 O O . ASP B 1 66 ? -0.383 20.125 25.406 1 91.12 66 ASP B O 1
ATOM 2124 N N . ARG B 1 67 ? -1.9 19.609 26.984 1 91.5 67 ARG B N 1
ATOM 2125 C CA . ARG B 1 67 ? -0.962 19.672 28.094 1 91.5 67 ARG B CA 1
ATOM 2126 C C . ARG B 1 67 ? -0.032 18.469 28.109 1 91.5 67 ARG B C 1
ATOM 2128 O O . ARG B 1 67 ? 1.107 18.562 28.562 1 91.5 67 ARG B O 1
ATOM 2135 N N . THR B 1 68 ? -0.536 17.438 27.5 1 90.88 68 THR B N 1
ATOM 2136 C CA . THR B 1 68 ? 0.209 16.188 27.594 1 90.88 68 THR B CA 1
ATOM 2137 C C . THR B 1 68 ? 0.732 15.758 26.219 1 90.88 68 THR B C 1
ATOM 2139 O O . THR B 1 68 ? 1.853 15.258 26.109 1 90.88 68 THR B O 1
ATOM 2142 N N . PHE B 1 69 ? -0.026 15.945 25.219 1 93.62 69 PHE B N 1
ATOM 2143 C CA . PHE B 1 69 ? 0.333 15.5 23.875 1 93.62 69 PHE B CA 1
ATOM 2144 C C . PHE B 1 69 ? 0.893 16.656 23.047 1 93.62 69 PHE B C 1
ATOM 2146 O O . PHE B 1 69 ? 0.193 17.219 22.203 1 93.62 69 PHE B O 1
ATOM 2153 N N . HIS B 1 70 ? 2.068 17.047 23.312 1 90.88 70 HIS B N 1
ATOM 2154 C CA . HIS B 1 70 ? 2.777 18.062 22.547 1 90.88 70 HIS B CA 1
ATOM 2155 C C . HIS B 1 70 ? 4.258 17.719 22.406 1 90.88 70 HIS B C 1
ATOM 2157 O O . HIS B 1 70 ? 4.797 16.953 23.203 1 90.88 70 HIS B O 1
ATOM 2163 N N . HIS B 1 71 ? 4.836 18.359 21.406 1 89.25 71 HIS B N 1
ATOM 2164 C CA . HIS B 1 71 ? 6.148 17.922 20.938 1 89.25 71 HIS B CA 1
ATOM 2165 C C . HIS B 1 71 ? 7.215 18.172 22 1 89.25 71 HIS B C 1
ATOM 2167 O O . HIS B 1 71 ? 8.266 17.531 21.984 1 89.25 71 HIS B O 1
ATOM 2173 N N . GLU B 1 72 ? 6.957 19.016 22.969 1 91.06 72 GLU B N 1
ATOM 2174 C CA . GLU B 1 72 ? 7.941 19.328 24 1 91.06 72 GLU B CA 1
ATOM 2175 C C . GLU B 1 72 ? 7.828 18.375 25.188 1 91.06 72 GLU B C 1
ATOM 2177 O O . GLU B 1 72 ? 8.703 18.328 26.047 1 91.06 72 GLU B O 1
ATOM 2182 N N . ASN B 1 73 ? 6.766 17.641 25.203 1 93.19 73 ASN B N 1
ATOM 2183 C CA . ASN B 1 73 ? 6.578 16.656 26.266 1 93.19 73 ASN B CA 1
ATOM 2184 C C . ASN B 1 73 ? 7.523 15.461 26.109 1 93.19 73 ASN B C 1
ATOM 2186 O O . ASN B 1 73 ? 7.672 14.93 25 1 93.19 73 ASN B O 1
ATOM 2190 N N . LYS B 1 74 ? 8.172 15.039 27.219 1 92.69 74 LYS B N 1
ATOM 2191 C CA . LYS B 1 74 ? 9.156 13.961 27.188 1 92.69 74 LYS B CA 1
ATOM 2192 C C . LYS B 1 74 ? 8.516 12.641 26.75 1 92.69 74 LYS B C 1
ATOM 2194 O O . LYS B 1 74 ? 9.195 11.758 26.234 1 92.69 74 LYS B O 1
ATOM 2199 N N . TYR B 1 75 ? 7.238 12.57 26.953 1 94.12 75 TYR B N 1
ATOM 2200 C CA . TYR B 1 75 ? 6.562 11.312 26.641 1 94.12 75 TYR B CA 1
ATOM 2201 C C . TYR B 1 75 ? 5.848 11.398 25.297 1 94.12 75 TYR B C 1
ATOM 2203 O O . TYR B 1 75 ? 5.039 10.531 24.969 1 94.12 75 TYR B O 1
ATOM 2211 N N . PHE B 1 76 ? 6.074 12.375 24.562 1 95.5 76 PHE B N 1
ATOM 2212 C CA . PHE B 1 76 ? 5.391 12.594 23.297 1 95.5 76 PHE B CA 1
ATOM 2213 C C . PHE B 1 76 ? 5.598 11.414 22.359 1 95.5 76 PHE B C 1
ATOM 2215 O O . PHE B 1 76 ? 4.633 10.867 21.812 1 95.5 76 PHE B O 1
ATOM 2222 N N . ARG B 1 77 ? 6.828 11.031 22.25 1 95.12 77 ARG B N 1
ATOM 2223 C CA . ARG B 1 77 ? 7.156 9.969 21.312 1 95.12 77 ARG B CA 1
ATOM 2224 C C . ARG B 1 77 ? 6.469 8.664 21.703 1 95.12 77 ARG B C 1
ATOM 2226 O O . ARG B 1 77 ? 5.855 8.008 20.859 1 95.12 77 ARG B O 1
ATOM 2233 N N . GLU B 1 78 ? 6.555 8.367 22.859 1 95.69 78 GLU B N 1
ATOM 2234 C CA . GLU B 1 78 ? 5.922 7.148 23.359 1 95.69 78 GLU B CA 1
ATOM 2235 C C . GLU B 1 78 ? 4.41 7.199 23.172 1 95.69 78 GLU B C 1
ATOM 2237 O O . GLU B 1 78 ? 3.795 6.211 22.766 1 95.69 78 GLU B O 1
ATOM 2242 N N . ASN B 1 79 ? 3.846 8.344 23.5 1 96.06 79 ASN B N 1
ATOM 2243 C CA . ASN B 1 79 ? 2.402 8.508 23.359 1 96.06 79 ASN B CA 1
ATOM 2244 C C . ASN B 1 79 ? 1.976 8.438 21.891 1 96.06 79 ASN B C 1
ATOM 2246 O O . ASN B 1 79 ? 0.951 7.836 21.578 1 96.06 79 ASN B O 1
ATOM 2250 N N . PHE B 1 80 ? 2.746 8.977 21.031 1 97.44 80 PHE B N 1
ATOM 2251 C CA . PHE B 1 80 ? 2.459 8.914 19.609 1 97.44 80 PHE B CA 1
ATOM 2252 C C . PHE B 1 80 ? 2.498 7.477 19.109 1 97.44 80 PHE B C 1
ATOM 2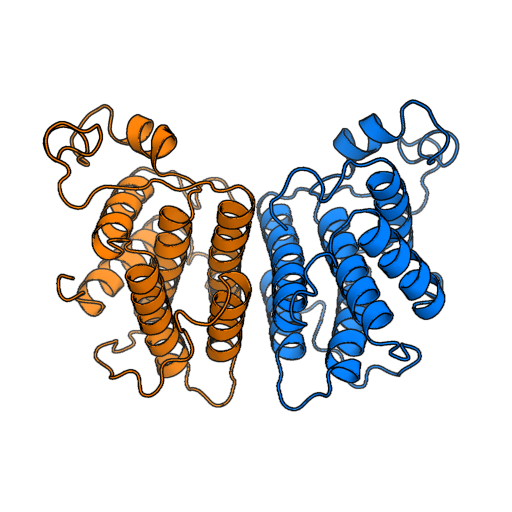254 O O . PHE B 1 80 ? 1.598 7.039 18.391 1 97.44 80 PHE B O 1
ATOM 2261 N N . GLU B 1 81 ? 3.496 6.738 19.531 1 97.31 81 GLU B N 1
ATOM 2262 C CA . GLU B 1 81 ? 3.682 5.359 19.094 1 97.31 81 GLU B CA 1
ATOM 2263 C C . GLU B 1 81 ? 2.574 4.457 19.625 1 97.31 81 GLU B C 1
ATOM 2265 O O . GLU B 1 81 ? 2.143 3.525 18.938 1 97.31 81 GLU B O 1
ATOM 2270 N N . GLU B 1 82 ? 2.135 4.848 20.734 1 97.06 82 GLU B N 1
ATOM 2271 C CA . GLU B 1 82 ? 1.114 4.02 21.375 1 97.06 82 GLU B CA 1
ATOM 2272 C C . GLU B 1 82 ? -0.271 4.312 20.797 1 97.06 82 GLU B C 1
ATOM 2274 O O . GLU B 1 82 ? -1.043 3.393 20.531 1 97.06 82 GLU B O 1
ATOM 2279 N N . TYR B 1 83 ? -0.562 5.57 20.516 1 97.5 83 TYR B N 1
ATOM 2280 C CA . TYR B 1 83 ? -1.967 5.914 20.312 1 97.5 83 TYR B CA 1
ATOM 2281 C C . TYR B 1 83 ? -2.221 6.383 18.891 1 97.5 83 TYR B C 1
ATOM 2283 O O . TYR B 1 83 ? -3.367 6.418 18.438 1 97.5 83 TYR B O 1
ATOM 2291 N N . VAL B 1 84 ? -1.188 6.75 18.141 1 98.31 84 VAL B N 1
ATOM 2292 C CA . VAL B 1 84 ? -1.436 7.391 16.859 1 98.31 84 VAL B CA 1
ATOM 2293 C C . VAL B 1 84 ? -0.75 6.598 15.742 1 98.31 84 VAL B C 1
ATOM 2295 O O . VAL B 1 84 ? -1.348 6.344 14.695 1 98.31 84 VAL B O 1
ATOM 2298 N N . LYS B 1 85 ? 0.396 6.09 16 1 98.38 85 LYS B N 1
ATOM 2299 C CA . LYS B 1 85 ? 1.224 5.48 14.969 1 98.38 85 LYS B CA 1
ATOM 2300 C C . LYS B 1 85 ? 0.503 4.309 14.312 1 98.38 85 LYS B C 1
ATOM 2302 O O . LYS B 1 85 ? -0.141 3.506 14.992 1 98.38 85 LYS B O 1
ATOM 2307 N N . ASP B 1 86 ? 0.555 4.289 12.969 1 98.31 86 ASP B N 1
ATOM 2308 C CA . ASP B 1 86 ? 0.098 3.191 12.125 1 98.31 86 ASP B CA 1
ATOM 2309 C C . ASP B 1 86 ? -1.427 3.125 12.086 1 98.31 86 ASP B C 1
ATOM 2311 O O . ASP B 1 86 ? -1.999 2.129 11.641 1 98.31 86 ASP B O 1
ATOM 2315 N N . THR B 1 87 ? -2.107 4.148 12.633 1 98.81 87 THR B N 1
ATOM 2316 C CA . THR B 1 87 ? -3.559 4.227 12.516 1 98.81 87 THR B CA 1
ATOM 2317 C C . THR B 1 87 ? -3.959 4.777 11.148 1 98.81 87 THR B C 1
ATOM 2319 O O . THR B 1 87 ? -3.105 5.223 10.375 1 98.81 87 THR B O 1
ATOM 2322 N N . VAL B 1 88 ? -5.258 4.703 10.828 1 98.88 88 VAL B N 1
ATOM 2323 C CA . VAL B 1 88 ? -5.785 5.273 9.594 1 98.88 88 VAL B CA 1
ATOM 2324 C C . VAL B 1 88 ? -5.402 6.75 9.5 1 98.88 88 VAL B C 1
ATOM 2326 O O . VAL B 1 88 ? -4.91 7.203 8.461 1 98.88 88 VAL B O 1
ATOM 2329 N N . GLU B 1 89 ? -5.582 7.477 10.625 1 98.88 89 GLU B N 1
ATOM 2330 C CA . GLU B 1 89 ? -5.293 8.906 10.672 1 98.88 89 GLU B CA 1
ATOM 2331 C C . GLU B 1 89 ? -3.816 9.18 10.391 1 98.88 89 GLU B C 1
ATOM 2333 O O . GLU B 1 89 ? -3.479 10.094 9.633 1 98.88 89 GLU B O 1
ATOM 2338 N N . ASP B 1 90 ? -2.982 8.344 11.016 1 98.81 90 ASP B N 1
ATOM 2339 C CA . ASP B 1 90 ? -1.538 8.492 10.859 1 98.81 90 ASP B CA 1
ATOM 2340 C C . ASP B 1 90 ? -1.119 8.289 9.406 1 98.81 90 ASP B C 1
ATOM 2342 O O . ASP B 1 90 ? -0.323 9.062 8.867 1 98.81 90 ASP B O 1
ATOM 2346 N N . GLU B 1 91 ? -1.653 7.273 8.773 1 98.94 91 GLU B N 1
ATOM 2347 C CA . GLU B 1 91 ? -1.253 6.922 7.414 1 98.94 91 GLU B CA 1
ATOM 2348 C C . GLU B 1 91 ? -1.773 7.941 6.406 1 98.94 91 GLU B C 1
ATOM 2350 O O . GLU B 1 91 ? -1.104 8.242 5.414 1 98.94 91 GLU B O 1
ATOM 2355 N N . LEU B 1 92 ? -2.973 8.453 6.629 1 98.88 92 LEU B N 1
ATOM 2356 C CA . LEU B 1 92 ? -3.48 9.523 5.773 1 98.88 92 LEU B CA 1
ATOM 2357 C C . LEU B 1 92 ? -2.617 10.773 5.895 1 98.88 92 LEU B C 1
ATOM 2359 O O . LEU B 1 92 ? -2.328 11.43 4.895 1 98.88 92 LEU B O 1
ATOM 2363 N N . ALA B 1 93 ? -2.205 11.07 7.129 1 98.81 93 ALA B N 1
ATOM 2364 C CA . ALA B 1 93 ? -1.302 12.195 7.336 1 98.81 93 ALA B CA 1
ATOM 2365 C C . ALA B 1 93 ? 0.021 11.984 6.609 1 98.81 93 ALA B C 1
ATOM 2367 O O . ALA B 1 93 ? 0.557 12.914 5.996 1 98.81 93 ALA B O 1
ATOM 2368 N N . ASP B 1 94 ? 0.527 10.773 6.648 1 98.62 94 ASP B N 1
ATOM 2369 C CA . ASP B 1 94 ? 1.772 10.445 5.965 1 98.62 94 ASP B CA 1
ATOM 2370 C C . ASP B 1 94 ? 1.643 10.656 4.457 1 98.62 94 ASP B C 1
ATOM 2372 O O . ASP B 1 94 ? 2.572 11.141 3.811 1 98.62 94 ASP B O 1
ATOM 2376 N N . ALA B 1 95 ? 0.521 10.234 3.936 1 98.88 95 ALA B N 1
ATOM 2377 C CA . ALA B 1 95 ? 0.287 10.438 2.508 1 98.88 95 ALA B CA 1
ATOM 2378 C C . ALA B 1 95 ? 0.3 11.922 2.152 1 98.88 95 ALA B C 1
ATOM 2380 O O . ALA B 1 95 ? 0.92 12.328 1.167 1 98.88 95 ALA B O 1
ATOM 2381 N N . ALA B 1 96 ? -0.338 12.711 2.979 1 98.56 96 ALA B N 1
ATOM 2382 C CA . ALA B 1 96 ? -0.353 14.156 2.754 1 98.56 96 ALA B CA 1
ATOM 2383 C C . ALA B 1 96 ? 1.054 14.734 2.842 1 98.56 96 ALA B C 1
ATOM 2385 O O . ALA B 1 96 ? 1.45 15.547 1.999 1 98.56 96 ALA B O 1
ATOM 2386 N N . ILE B 1 97 ? 1.812 14.336 3.826 1 98.56 97 ILE B N 1
ATOM 2387 C CA . ILE B 1 97 ? 3.16 14.852 4.035 1 98.56 97 ILE B CA 1
ATOM 2388 C C . ILE B 1 97 ? 4.039 14.5 2.836 1 98.56 97 ILE B C 1
ATOM 2390 O O . ILE B 1 97 ? 4.832 15.32 2.377 1 98.56 97 ILE B O 1
ATOM 2394 N N . ARG B 1 98 ? 3.887 13.336 2.307 1 98.44 98 ARG B N 1
ATOM 2395 C CA . ARG B 1 98 ? 4.672 12.93 1.146 1 98.44 98 ARG B CA 1
ATOM 2396 C C . ARG B 1 98 ? 4.293 13.742 -0.085 1 98.44 98 ARG B C 1
ATOM 2398 O O . ARG B 1 98 ? 5.148 14.078 -0.905 1 98.44 98 ARG B O 1
ATOM 2405 N N . LEU B 1 99 ? 3.029 13.945 -0.232 1 98.38 99 LEU B N 1
ATOM 2406 C CA . LEU B 1 99 ? 2.582 14.797 -1.327 1 98.38 99 LEU B CA 1
ATOM 2407 C C . LEU B 1 99 ? 3.16 16.203 -1.193 1 98.38 99 LEU B C 1
ATOM 2409 O O . LEU B 1 99 ? 3.617 16.781 -2.18 1 98.38 99 LEU B O 1
ATOM 2413 N N . LEU B 1 100 ? 3.131 16.688 0.028 1 98.19 100 LEU B N 1
ATOM 2414 C CA . LEU B 1 100 ? 3.678 18.016 0.302 1 98.19 100 LEU B CA 1
ATOM 2415 C C . LEU B 1 100 ? 5.172 18.062 0.002 1 98.19 100 LEU B C 1
ATOM 2417 O O . LEU B 1 100 ? 5.656 19.016 -0.615 1 98.19 100 LEU B O 1
ATOM 2421 N N . ASP B 1 101 ? 5.836 17.047 0.416 1 98.12 101 ASP B N 1
ATOM 2422 C CA . ASP B 1 101 ? 7.266 16.938 0.133 1 98.12 101 ASP B CA 1
ATOM 2423 C C . ASP B 1 101 ? 7.531 17 -1.369 1 98.12 101 ASP B C 1
ATOM 2425 O O . ASP B 1 101 ? 8.383 17.766 -1.826 1 98.12 101 ASP B O 1
ATOM 2429 N N . LEU B 1 102 ? 6.836 16.219 -2.119 1 97.88 102 LEU B N 1
ATOM 2430 C CA . LEU B 1 102 ? 7.004 16.172 -3.568 1 97.88 102 LEU B CA 1
ATOM 2431 C C . LEU B 1 102 ? 6.688 17.531 -4.191 1 97.88 102 LEU B C 1
ATOM 2433 O O . LEU B 1 102 ? 7.375 17.969 -5.117 1 97.88 102 LEU B O 1
ATOM 2437 N N . ALA B 1 103 ? 5.633 18.141 -3.705 1 97.5 103 ALA B N 1
ATOM 2438 C CA . ALA B 1 103 ? 5.277 19.469 -4.184 1 97.5 103 ALA B CA 1
ATOM 2439 C C . ALA B 1 103 ? 6.398 20.469 -3.916 1 97.5 103 ALA B C 1
ATOM 2441 O O . ALA B 1 103 ? 6.695 21.312 -4.758 1 97.5 103 ALA B O 1
ATOM 2442 N N . GLY B 1 104 ? 6.949 20.391 -2.734 1 97.44 104 GLY B N 1
ATOM 2443 C CA . GLY B 1 104 ? 8.062 21.266 -2.391 1 97.44 104 GLY B CA 1
ATOM 2444 C C . GLY B 1 104 ? 9.273 21.062 -3.275 1 97.44 104 GLY B C 1
ATOM 2445 O O . GLY B 1 104 ? 9.914 22.016 -3.699 1 97.44 104 GLY B O 1
ATOM 2446 N N . ALA B 1 105 ? 9.609 19.859 -3.523 1 97 105 ALA B N 1
ATOM 2447 C CA . ALA B 1 105 ? 10.75 19.531 -4.367 1 97 105 ALA B CA 1
ATOM 2448 C C . ALA B 1 105 ? 10.594 20.125 -5.762 1 97 105 ALA B C 1
ATOM 2450 O O . ALA B 1 105 ? 11.586 20.484 -6.402 1 97 105 ALA B O 1
ATOM 2451 N N . ASN B 1 106 ? 9.352 20.234 -6.207 1 96.19 106 ASN B N 1
ATOM 2452 C CA . ASN B 1 106 ? 9.086 20.734 -7.555 1 96.19 106 ASN B CA 1
ATOM 2453 C C . ASN B 1 106 ? 8.562 22.156 -7.539 1 96.19 106 ASN B C 1
ATOM 2455 O O . ASN B 1 106 ? 8.125 22.672 -8.57 1 96.19 106 ASN B O 1
ATOM 2459 N N . ASN B 1 107 ? 8.539 22.797 -6.398 1 94.94 107 ASN B N 1
ATOM 2460 C CA . ASN B 1 107 ? 8.117 24.188 -6.207 1 94.94 107 ASN B CA 1
ATOM 2461 C C . ASN B 1 107 ? 6.73 24.438 -6.793 1 94.94 107 ASN B C 1
ATOM 2463 O O . ASN B 1 107 ? 6.543 25.375 -7.566 1 94.94 107 ASN B O 1
ATOM 2467 N N . LEU B 1 108 ? 5.855 23.547 -6.523 1 95.06 108 LEU B N 1
ATOM 2468 C CA . LEU B 1 108 ? 4.492 23.656 -7.027 1 95.06 108 LEU B CA 1
ATOM 2469 C C . LEU B 1 108 ? 3.672 24.609 -6.176 1 95.06 108 LEU B C 1
ATOM 2471 O O . LEU B 1 108 ? 3.949 24.797 -4.988 1 95.06 108 LEU B O 1
ATOM 2475 N N . ASN B 1 109 ? 2.668 25.25 -6.812 1 92.06 109 ASN B N 1
ATOM 2476 C CA . ASN B 1 109 ? 1.7 26.078 -6.102 1 92.06 109 ASN B CA 1
ATOM 2477 C C . ASN B 1 109 ? 0.462 25.281 -5.703 1 92.06 109 ASN B C 1
ATOM 2479 O O . ASN B 1 109 ? -0.24 24.734 -6.566 1 92.06 109 ASN B O 1
ATOM 2483 N N . LEU B 1 110 ? 0.185 25.219 -4.406 1 92 110 LEU B N 1
ATOM 2484 C CA . LEU B 1 110 ? -0.875 24.359 -3.908 1 92 110 LEU B CA 1
ATOM 2485 C C . LEU B 1 110 ? -2.131 25.156 -3.586 1 92 110 LEU B C 1
ATOM 2487 O O . LEU B 1 110 ? -3.062 24.641 -2.965 1 92 110 LEU B O 1
ATOM 2491 N N . ASN B 1 111 ? -2.1 26.453 -4.027 1 83.06 111 ASN B N 1
ATOM 2492 C CA . ASN B 1 111 ? -3.305 27.266 -3.896 1 83.06 111 ASN B CA 1
ATOM 2493 C C . ASN B 1 111 ? -4.242 27.062 -5.086 1 83.06 111 ASN B C 1
ATOM 2495 O O . ASN B 1 111 ? -4.281 27.906 -5.992 1 83.06 111 ASN B O 1
ATOM 2499 N N . ARG B 1 112 ? -4.637 25.844 -5.402 1 73.75 112 ARG B N 1
ATOM 2500 C CA . ARG B 1 112 ? -5.531 25.594 -6.531 1 73.75 112 ARG B CA 1
ATOM 2501 C C . ARG B 1 112 ? -6.816 24.922 -6.066 1 73.75 112 ARG B C 1
ATOM 2503 O O . ARG B 1 112 ? -6.82 24.188 -5.078 1 73.75 112 ARG B O 1
ATOM 2510 N N . PHE B 1 113 ? -7.777 25.312 -6.809 1 65.88 113 PHE B N 1
ATOM 2511 C CA . PHE B 1 113 ? -9.086 24.75 -6.5 1 65.88 113 PHE B CA 1
ATOM 2512 C C . PHE B 1 113 ? -9.219 23.344 -7.074 1 65.88 113 PHE B C 1
ATOM 2514 O O . PHE B 1 113 ? -8.727 23.062 -8.164 1 65.88 113 PHE B O 1
ATOM 2521 N N . CYS B 1 114 ? -9.641 22.453 -6.211 1 63.97 114 CYS B N 1
ATOM 2522 C CA . CYS B 1 114 ? -9.984 21.125 -6.68 1 63.97 114 CYS B CA 1
ATOM 2523 C C . CYS B 1 114 ? -11.312 21.125 -7.426 1 63.97 114 CYS B C 1
ATOM 2525 O O . CYS B 1 114 ? -12.328 21.578 -6.891 1 63.97 114 CYS B O 1
ATOM 2527 N N . LEU B 1 115 ? -11.32 20.688 -8.586 1 64.19 115 LEU B N 1
ATOM 2528 C CA . LEU B 1 115 ? -12.484 20.797 -9.469 1 64.19 115 LEU B CA 1
ATOM 2529 C C . LEU B 1 115 ? -13.539 19.766 -9.109 1 64.19 115 LEU B C 1
ATOM 2531 O O . LEU B 1 115 ? -14.734 20.062 -9.109 1 64.19 115 LEU B O 1
ATOM 2535 N N . GLN B 1 116 ? -13.094 18.562 -8.883 1 78.06 116 GLN B N 1
ATOM 2536 C CA . GLN B 1 116 ? -14.07 17.5 -8.695 1 78.06 116 GLN B CA 1
ATOM 2537 C C . GLN B 1 116 ? -13.672 16.594 -7.531 1 78.06 116 GLN B C 1
ATOM 2539 O O . GLN B 1 116 ? -12.5 16.266 -7.371 1 78.06 116 GLN B O 1
ATOM 2544 N N . HIS B 1 117 ? -14.789 16.297 -6.727 1 86.62 117 HIS B N 1
ATOM 2545 C CA . HIS B 1 117 ? -14.578 15.344 -5.637 1 86.62 117 HIS B CA 1
ATOM 2546 C C . HIS B 1 117 ? -14.867 13.914 -6.086 1 86.62 117 HIS B C 1
ATOM 2548 O O . HIS B 1 117 ? -15.969 13.625 -6.562 1 86.62 117 HIS B O 1
ATOM 2554 N N . VAL B 1 118 ? -13.898 13.141 -5.953 1 92.25 118 VAL B N 1
ATOM 2555 C CA . VAL B 1 118 ? -14.094 11.734 -6.301 1 92.25 118 VAL B CA 1
ATOM 2556 C C . VAL B 1 118 ? -14.406 10.93 -5.039 1 92.25 118 VAL B C 1
ATOM 2558 O O . VAL B 1 118 ? -14.906 9.805 -5.125 1 92.25 118 VAL B O 1
ATOM 2561 N N . VAL B 1 119 ? -14.062 11.469 -3.922 1 96.25 119 VAL B N 1
ATOM 2562 C CA . VAL B 1 119 ? -14.352 10.852 -2.633 1 96.25 119 VAL B CA 1
ATOM 2563 C C . VAL B 1 119 ? -15.766 11.219 -2.184 1 96.25 119 VAL B C 1
ATOM 2565 O O . VAL B 1 119 ? -16.188 12.367 -2.332 1 96.25 119 VAL B O 1
ATOM 2568 N N . THR B 1 120 ? -16.5 10.219 -1.721 1 96.75 120 THR B N 1
ATOM 2569 C CA . THR B 1 120 ? -17.875 10.453 -1.27 1 96.75 120 THR B CA 1
ATOM 2570 C C . THR B 1 120 ? -18.219 9.539 -0.101 1 96.75 120 THR B C 1
ATOM 2572 O O . THR B 1 120 ? -17.625 8.477 0.06 1 96.75 120 THR B O 1
ATOM 2575 N N . PRO B 1 121 ? -19.188 9.953 0.738 1 96.56 121 PRO B N 1
ATOM 2576 C CA . PRO B 1 121 ? -19.609 9.109 1.858 1 96.56 121 PRO B CA 1
ATOM 2577 C C . PRO B 1 121 ? -20.344 7.848 1.404 1 96.56 121 PRO B C 1
ATOM 2579 O O . PRO B 1 121 ? -20.484 6.902 2.184 1 96.56 121 PRO B O 1
ATOM 2582 N N . LYS B 1 122 ? -20.781 7.789 0.179 1 96.5 122 LYS B N 1
ATOM 2583 C CA . LYS B 1 122 ? -21.531 6.652 -0.341 1 96.5 122 LYS B CA 1
ATOM 2584 C C . LYS B 1 122 ? -20.594 5.496 -0.699 1 96.5 122 LYS B C 1
ATOM 2586 O O . LYS B 1 122 ? -21.047 4.352 -0.825 1 96.5 122 LYS B O 1
ATOM 2591 N N . LYS B 1 123 ? -19.344 5.781 -0.832 1 97.19 123 LYS B N 1
ATOM 2592 C CA . LYS B 1 123 ? -18.344 4.762 -1.178 1 97.19 123 LYS B CA 1
ATOM 2593 C C . LYS B 1 123 ? -17.734 4.156 0.075 1 97.19 123 LYS B C 1
ATOM 2595 O O . LYS B 1 123 ? -17.641 4.809 1.116 1 97.19 123 LYS B O 1
ATOM 2600 N N . SER B 1 124 ? -17.344 2.855 -0.094 1 97.12 124 SER B N 1
ATOM 2601 C CA . SER B 1 124 ? -16.547 2.246 0.97 1 97.12 124 SER B CA 1
ATOM 2602 C C . SER B 1 124 ? -15.172 2.898 1.082 1 97.12 124 SER B C 1
ATOM 2604 O O . SER B 1 124 ? -14.773 3.674 0.21 1 97.12 124 SER B O 1
ATOM 2606 N N . PHE B 1 125 ? -14.477 2.6 2.186 1 98.25 125 PHE B N 1
ATOM 2607 C CA . PHE B 1 125 ? -13.141 3.158 2.383 1 98.25 125 PHE B CA 1
ATOM 2608 C C . PHE B 1 125 ? -12.219 2.766 1.239 1 98.25 125 PHE B C 1
ATOM 2610 O O . PHE B 1 125 ? -11.508 3.609 0.691 1 98.25 125 PHE B O 1
ATOM 2617 N N . THR B 1 126 ? -12.273 1.509 0.811 1 98.38 126 THR B N 1
ATOM 2618 C CA . THR B 1 126 ? -11.406 1.021 -0.254 1 98.38 126 THR B CA 1
ATOM 2619 C C . THR B 1 126 ? -11.758 1.681 -1.584 1 98.38 126 THR B C 1
ATOM 2621 O O . THR B 1 126 ? -10.867 2.033 -2.363 1 98.38 126 THR B O 1
ATOM 2624 N N . GLU B 1 127 ? -13.031 1.891 -1.784 1 98.19 127 GLU B N 1
ATOM 2625 C CA . GLU B 1 127 ? -13.453 2.539 -3.021 1 98.19 127 GLU B CA 1
ATOM 2626 C C . GLU B 1 127 ? -12.961 3.984 -3.082 1 98.19 127 GLU B C 1
ATOM 2628 O O . GLU B 1 127 ? -12.555 4.461 -4.141 1 98.19 127 GLU B O 1
ATOM 2633 N N . ASN B 1 128 ? -13.055 4.629 -1.968 1 98.62 128 ASN B N 1
ATOM 2634 C CA . ASN B 1 128 ? -12.586 6.008 -1.903 1 98.62 128 ASN B CA 1
ATOM 2635 C C . ASN B 1 128 ? -11.07 6.09 -2.119 1 98.62 128 ASN B C 1
ATOM 2637 O O . ASN B 1 128 ? -10.594 6.941 -2.871 1 98.62 128 ASN B O 1
ATOM 2641 N N . ILE B 1 129 ? -10.312 5.195 -1.464 1 98.81 129 ILE B N 1
ATOM 2642 C CA . ILE B 1 129 ? -8.859 5.199 -1.619 1 98.81 129 ILE B CA 1
ATOM 2643 C C . ILE B 1 129 ? -8.492 4.867 -3.064 1 98.81 129 ILE B C 1
ATOM 2645 O O . ILE B 1 129 ? -7.594 5.484 -3.643 1 98.81 129 ILE B O 1
ATOM 2649 N N . TYR B 1 130 ? -9.211 3.912 -3.625 1 98.56 130 TYR B N 1
ATOM 2650 C CA . TYR B 1 130 ? -8.984 3.555 -5.02 1 98.56 130 TYR B CA 1
ATOM 2651 C C . TYR B 1 130 ? -9.203 4.754 -5.934 1 98.56 130 TYR B C 1
ATOM 2653 O O . TYR B 1 130 ? -8.438 4.977 -6.875 1 98.56 130 TYR B O 1
ATOM 2661 N N . ALA B 1 131 ? -10.242 5.516 -5.656 1 97.56 131 ALA B N 1
ATOM 2662 C CA . ALA B 1 131 ? -10.539 6.707 -6.445 1 97.56 131 ALA B CA 1
ATOM 2663 C C . ALA B 1 131 ? -9.406 7.727 -6.344 1 97.56 131 ALA B C 1
ATOM 2665 O O . ALA B 1 131 ? -9.055 8.375 -7.332 1 97.56 131 ALA B O 1
ATOM 2666 N N . ILE B 1 132 ? -8.859 7.879 -5.203 1 98.06 132 ILE B N 1
ATOM 2667 C CA . ILE B 1 132 ? -7.758 8.812 -4.992 1 98.06 132 ILE B CA 1
ATOM 2668 C C . ILE B 1 132 ? -6.539 8.367 -5.801 1 98.06 132 ILE B C 1
ATOM 2670 O O . ILE B 1 132 ? -5.891 9.18 -6.461 1 98.06 132 ILE B O 1
ATOM 2674 N N . VAL B 1 133 ? -6.258 7.066 -5.785 1 98.5 133 VAL B N 1
ATOM 2675 C CA . VAL B 1 133 ? -5.109 6.527 -6.508 1 98.5 133 VAL B CA 1
ATOM 2676 C C . VAL B 1 133 ? -5.301 6.723 -8.008 1 98.5 133 VAL B C 1
ATOM 2678 O O . VAL B 1 133 ? -4.371 7.117 -8.711 1 98.5 133 VAL B O 1
ATOM 2681 N N . LYS B 1 134 ? -6.492 6.457 -8.461 1 96.62 134 LYS B N 1
ATOM 2682 C CA . LYS B 1 134 ? -6.789 6.617 -9.875 1 96.62 134 LYS B CA 1
ATOM 2683 C C . LYS B 1 134 ? -6.508 8.047 -10.336 1 96.62 134 LYS B C 1
ATOM 2685 O O . LYS B 1 134 ? -5.914 8.258 -11.398 1 96.62 134 LYS B O 1
ATOM 2690 N N . ASP B 1 135 ? -6.887 8.969 -9.531 1 94.19 135 ASP B N 1
ATOM 2691 C CA . ASP B 1 135 ? -6.641 10.375 -9.859 1 94.19 135 ASP B CA 1
ATOM 2692 C C . ASP B 1 135 ? -5.152 10.703 -9.789 1 94.19 135 ASP B C 1
ATOM 2694 O O . ASP B 1 135 ? -4.641 11.477 -10.602 1 94.19 135 ASP B O 1
ATOM 2698 N N . LEU B 1 136 ? -4.531 10.148 -8.875 1 96.44 136 LEU B N 1
ATOM 2699 C CA . LEU B 1 136 ? -3.127 10.438 -8.609 1 96.44 136 LEU B CA 1
ATOM 2700 C C . LEU B 1 136 ? -2.254 10.008 -9.781 1 96.44 136 LEU B C 1
ATOM 2702 O O . LEU B 1 136 ? -1.265 10.672 -10.102 1 96.44 136 LEU B O 1
ATOM 2706 N N . VAL B 1 137 ? -2.668 8.945 -10.453 1 97 137 VAL B N 1
ATOM 2707 C CA . VAL B 1 137 ? -1.79 8.43 -11.5 1 97 137 VAL B CA 1
ATOM 2708 C C . VAL B 1 137 ? -2.363 8.766 -12.875 1 97 137 VAL B C 1
ATOM 2710 O O . VAL B 1 137 ? -1.87 8.281 -13.891 1 97 137 VAL B O 1
ATOM 2713 N N . ASN B 1 138 ? -3.412 9.578 -12.914 1 93.81 138 ASN B N 1
ATOM 2714 C CA . ASN B 1 138 ? -4.062 9.945 -14.164 1 93.81 138 ASN B CA 1
ATOM 2715 C C . ASN B 1 138 ? -3.146 10.797 -15.047 1 93.81 138 ASN B C 1
ATOM 2717 O O . ASN B 1 138 ? -2.793 11.914 -14.68 1 93.81 138 ASN B O 1
ATOM 2721 N N . TYR B 1 139 ? -2.832 10.32 -16.141 1 91.5 139 TYR B N 1
ATOM 2722 C CA . TYR B 1 139 ? -1.86 10.953 -17.016 1 91.5 139 TYR B CA 1
ATOM 2723 C C . TYR B 1 139 ? -2.443 12.211 -17.656 1 91.5 139 TYR B C 1
ATOM 2725 O O . TYR B 1 139 ? -1.711 13.031 -18.219 1 91.5 139 TYR B O 1
ATOM 2733 N N . LYS B 1 140 ? -3.725 12.398 -17.609 1 92.56 140 LYS B N 1
ATOM 2734 C CA . LYS B 1 140 ? -4.352 13.586 -18.188 1 92.56 140 LYS B CA 1
ATOM 2735 C C . LYS B 1 140 ? -4.094 14.812 -17.312 1 92.56 140 LYS B C 1
ATOM 2737 O O . LYS B 1 140 ? -4.27 15.945 -17.766 1 92.56 140 LYS B O 1
ATOM 2742 N N . TYR B 1 141 ? -3.701 14.562 -16.094 1 91.44 141 TYR B N 1
ATOM 2743 C CA . TYR B 1 141 ? -3.447 15.656 -15.156 1 91.44 141 TYR B CA 1
ATOM 2744 C C . TYR B 1 141 ? -1.966 16 -15.117 1 91.44 141 TYR B C 1
ATOM 2746 O O . TYR B 1 141 ? -1.109 15.125 -15.188 1 91.44 141 TYR B O 1
ATOM 2754 N N . SER B 1 142 ? -1.715 17.328 -15.031 1 92.25 142 SER B N 1
ATOM 2755 C CA . SER B 1 142 ? -0.354 17.734 -14.695 1 92.25 142 SER B CA 1
ATOM 2756 C C . SER B 1 142 ? 0.044 17.266 -13.305 1 92.25 142 SER B C 1
ATOM 2758 O O . SER B 1 142 ? -0.813 16.906 -12.5 1 92.25 142 SER B O 1
ATOM 2760 N N . GLN B 1 143 ? 1.283 17.234 -13.047 1 92.44 143 GLN B N 1
ATOM 2761 C CA . GLN B 1 143 ? 1.741 16.828 -11.719 1 92.44 143 GLN B CA 1
ATOM 2762 C C . GLN B 1 143 ? 1.158 17.719 -10.641 1 92.44 143 GLN B C 1
ATOM 2764 O O . GLN B 1 143 ? 0.8 17.25 -9.555 1 92.44 143 GLN B O 1
ATOM 2769 N N . GLU B 1 144 ? 1.149 18.984 -10.93 1 93 144 GLU B N 1
ATOM 2770 C CA . GLU B 1 144 ? 0.573 19.953 -9.992 1 93 144 GLU B CA 1
ATOM 2771 C C . GLU B 1 144 ? -0.882 19.609 -9.688 1 93 144 GLU B C 1
ATOM 2773 O O . GLU B 1 144 ? -1.299 19.641 -8.523 1 93 144 GLU B O 1
ATOM 2778 N N . GLU B 1 145 ? -1.632 19.234 -10.703 1 92.12 145 GLU B N 1
ATOM 2779 C CA . GLU B 1 145 ? -3.031 18.844 -10.531 1 92.12 145 GLU B CA 1
ATOM 2780 C C . GLU B 1 145 ? -3.154 17.547 -9.742 1 92.12 145 GLU B C 1
ATOM 2782 O O . GLU B 1 145 ? -3.994 17.438 -8.852 1 92.12 145 GLU B O 1
ATOM 2787 N N . GLN B 1 146 ? -2.336 16.578 -10.07 1 93.69 146 GLN B N 1
ATOM 2788 C CA . GLN B 1 146 ? -2.357 15.297 -9.383 1 93.69 146 GLN B CA 1
ATOM 2789 C C . GLN B 1 146 ? -2.154 15.477 -7.879 1 93.69 146 GLN B C 1
ATOM 2791 O O . GLN B 1 146 ? -2.906 14.922 -7.074 1 93.69 146 GLN B O 1
ATOM 2796 N N . ILE B 1 147 ? -1.174 16.281 -7.555 1 95.56 147 ILE B N 1
ATOM 2797 C CA . ILE B 1 147 ? -0.813 16.453 -6.156 1 95.56 147 ILE B CA 1
ATOM 2798 C C . ILE B 1 147 ? -1.898 17.266 -5.445 1 95.56 147 ILE B C 1
ATOM 2800 O O . ILE B 1 147 ? -2.361 16.875 -4.367 1 95.56 147 ILE B O 1
ATOM 2804 N N . ASN B 1 148 ? -2.334 18.328 -6.09 1 93.62 148 ASN B N 1
ATOM 2805 C CA . ASN B 1 148 ? -3.377 19.172 -5.512 1 93.62 148 ASN B CA 1
ATOM 2806 C C . ASN B 1 148 ? -4.672 18.391 -5.293 1 93.62 148 ASN B C 1
ATOM 2808 O O . ASN B 1 148 ? -5.277 18.469 -4.223 1 93.62 148 ASN B O 1
ATOM 2812 N N . TYR B 1 149 ? -5.074 17.656 -6.281 1 93.81 149 TYR B N 1
ATOM 2813 C CA . TYR B 1 149 ? -6.312 16.906 -6.18 1 93.81 149 TYR B CA 1
ATOM 2814 C C . TYR B 1 149 ? -6.207 15.828 -5.102 1 93.81 149 TYR B C 1
ATOM 2816 O O . TYR B 1 149 ? -7.145 15.633 -4.324 1 93.81 149 TYR B O 1
ATOM 2824 N N . ALA B 1 150 ? -5.086 15.156 -5.07 1 95.88 150 ALA B N 1
ATOM 2825 C CA . ALA B 1 150 ? -4.902 14.117 -4.059 1 95.88 150 ALA B CA 1
ATOM 2826 C C . ALA B 1 150 ? -4.984 14.703 -2.652 1 95.88 150 ALA B C 1
ATOM 2828 O O . ALA B 1 150 ? -5.633 14.133 -1.771 1 95.88 150 ALA B O 1
ATOM 2829 N N . LEU B 1 151 ? -4.379 15.867 -2.439 1 96.19 151 LEU B N 1
ATOM 2830 C CA . LEU B 1 151 ? -4.41 16.516 -1.136 1 96.19 151 LEU B CA 1
ATOM 2831 C C . LEU B 1 151 ? -5.84 16.875 -0.739 1 96.19 151 LEU B C 1
ATOM 2833 O O . LEU B 1 151 ? -6.258 16.625 0.394 1 96.19 151 LEU B O 1
ATOM 2837 N N . HIS B 1 152 ? -6.551 17.344 -1.661 1 94.94 152 HIS B N 1
ATOM 2838 C CA . HIS B 1 152 ? -7.926 17.75 -1.388 1 94.94 152 HIS B CA 1
ATOM 2839 C C . HIS B 1 152 ? -8.812 16.531 -1.131 1 94.94 152 HIS B C 1
ATOM 2841 O O . HIS B 1 152 ? -9.711 16.594 -0.287 1 94.94 152 HIS B O 1
ATOM 2847 N N . GLN B 1 153 ? -8.586 15.516 -1.909 1 96.31 153 GLN B N 1
ATOM 2848 C CA . GLN B 1 153 ? -9.367 14.297 -1.715 1 96.31 153 GLN B CA 1
ATOM 2849 C C . GLN B 1 153 ? -9.078 13.672 -0.356 1 96.31 153 GLN B C 1
ATOM 2851 O O . GLN B 1 153 ? -9.984 13.164 0.309 1 96.31 153 GLN B O 1
ATOM 2856 N N . ILE B 1 154 ? -7.809 13.664 0.043 1 97.56 154 ILE B N 1
ATOM 2857 C CA . ILE B 1 154 ? -7.438 13.125 1.348 1 97.56 154 ILE B CA 1
ATOM 2858 C C . ILE B 1 154 ? -8.094 13.953 2.451 1 97.56 154 ILE B C 1
ATOM 2860 O O . ILE B 1 154 ? -8.594 13.406 3.436 1 97.56 154 ILE B O 1
ATOM 2864 N N . ARG B 1 155 ? -8.086 15.25 2.277 1 96.06 155 ARG B N 1
ATOM 2865 C CA . ARG B 1 155 ? -8.75 16.125 3.234 1 96.06 155 ARG B CA 1
ATOM 2866 C C . ARG B 1 155 ? -10.242 15.82 3.309 1 96.06 155 ARG B C 1
ATOM 2868 O O . ARG B 1 155 ? -10.805 15.703 4.398 1 96.06 155 ARG B O 1
ATOM 2875 N N . ARG B 1 156 ? -10.867 15.672 2.191 1 95.44 156 ARG B N 1
ATOM 2876 C CA . ARG B 1 156 ? -12.297 15.375 2.145 1 95.44 156 ARG B CA 1
ATOM 2877 C C . ARG B 1 156 ? -12.602 14.031 2.799 1 95.44 156 ARG B C 1
ATOM 2879 O O . ARG B 1 156 ? -13.555 13.914 3.574 1 95.44 156 ARG B O 1
ATOM 2886 N N . LEU B 1 157 ? -11.805 13.055 2.449 1 97.88 157 LEU B N 1
ATO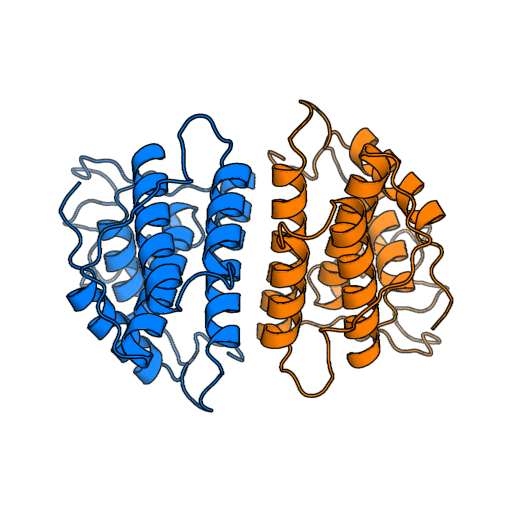M 2887 C CA . LEU B 1 157 ? -11.984 11.742 3.064 1 97.88 157 LEU B CA 1
ATOM 2888 C C . LEU B 1 157 ? -11.859 11.836 4.582 1 97.88 157 LEU B C 1
ATOM 2890 O O . LEU B 1 157 ? -12.633 11.203 5.309 1 97.88 157 LEU B O 1
ATOM 2894 N N . SER B 1 158 ? -10.883 12.602 5.035 1 98 158 SER B N 1
ATOM 2895 C CA . SER B 1 158 ? -10.703 12.797 6.469 1 98 158 SER B CA 1
ATOM 2896 C C . SER B 1 158 ? -11.93 13.445 7.098 1 98 158 SER B C 1
ATOM 2898 O O . SER B 1 158 ? -12.344 13.07 8.195 1 98 158 SER B O 1
ATOM 2900 N N . GLU B 1 159 ? -12.508 14.352 6.402 1 96.31 159 GLU B N 1
ATOM 2901 C CA . GLU B 1 159 ? -13.719 15 6.891 1 96.31 159 GLU B CA 1
ATOM 2902 C C . GLU B 1 159 ? -14.867 13.992 7.016 1 96.31 159 GLU B C 1
ATOM 2904 O O . GLU B 1 159 ? -15.586 13.992 8.016 1 96.31 159 GLU B O 1
ATOM 2909 N N . ILE B 1 160 ? -14.992 13.219 6.016 1 97 160 ILE B N 1
ATOM 2910 C CA . ILE B 1 160 ? -16.031 12.195 6.012 1 97 160 ILE B CA 1
ATOM 2911 C C . ILE B 1 160 ? -15.844 11.266 7.207 1 97 160 ILE B C 1
ATOM 2913 O O . ILE B 1 160 ? -16.828 10.836 7.828 1 97 160 ILE B O 1
ATOM 2917 N N . LEU B 1 161 ? -14.602 11.047 7.566 1 97.69 161 LEU B N 1
ATOM 2918 C CA . LEU B 1 161 ? -14.266 10.125 8.648 1 97.69 161 LEU B CA 1
ATOM 2919 C C . LEU B 1 161 ? -14.195 10.852 9.984 1 97.69 161 LEU B C 1
ATOM 2921 O O . LEU B 1 161 ? -13.852 10.25 11.008 1 97.69 161 LEU B O 1
ATOM 2925 N N . LYS B 1 162 ? -14.422 12.156 9.969 1 96.69 162 LYS B N 1
ATOM 2926 C CA . LYS B 1 162 ? -14.367 13 11.164 1 96.69 162 LYS B CA 1
ATOM 2927 C C . LYS B 1 162 ? -12.969 13.008 11.773 1 96.69 162 LYS B C 1
ATOM 2929 O O . LYS B 1 162 ? -12.82 12.859 12.984 1 96.69 162 LYS B O 1
ATOM 2934 N N . ILE B 1 163 ? -12 13.062 10.953 1 97.62 163 ILE B N 1
ATOM 2935 C CA . ILE B 1 163 ? -10.586 13.125 11.328 1 97.62 163 ILE B CA 1
ATOM 2936 C C . ILE B 1 163 ? -10.07 14.547 11.148 1 97.62 163 ILE B C 1
ATOM 2938 O O . ILE B 1 163 ? -10.281 15.164 10.102 1 97.62 163 ILE B O 1
ATOM 2942 N N . ASN B 1 164 ? -9.516 15.07 12.188 1 97.06 164 ASN B N 1
ATOM 2943 C CA . ASN B 1 164 ? -8.781 16.328 12.062 1 97.06 164 ASN B CA 1
ATOM 2944 C C . ASN B 1 164 ? -7.422 16.125 11.398 1 97.06 164 ASN B C 1
ATOM 2946 O O . ASN B 1 164 ? -6.414 15.938 12.086 1 97.06 164 ASN B O 1
ATOM 2950 N N . LEU B 1 165 ? -7.379 16.203 10.086 1 97.94 165 LEU B N 1
ATOM 2951 C CA . LEU B 1 165 ? -6.191 15.859 9.312 1 97.94 165 LEU B CA 1
ATOM 2952 C C . LEU B 1 165 ? -5.031 16.797 9.656 1 97.94 165 LEU B C 1
ATOM 2954 O O . LEU B 1 165 ? -3.891 16.344 9.789 1 97.94 165 LEU B O 1
ATOM 2958 N N . LEU B 1 166 ? -5.332 18.078 9.797 1 97.06 166 LEU B N 1
ATOM 2959 C CA . LEU B 1 166 ? -4.27 19.047 10.086 1 97.06 166 LEU B CA 1
ATOM 2960 C C . LEU B 1 166 ? -3.553 18.688 11.383 1 97.06 166 LEU B C 1
ATOM 2962 O O . LEU B 1 166 ? -2.32 18.703 11.438 1 97.06 166 LEU B O 1
ATOM 2966 N N . TRP B 1 167 ? -4.297 18.375 12.359 1 96.69 167 TRP B N 1
ATOM 2967 C CA . TRP B 1 167 ? -3.695 18.016 13.633 1 96.69 167 TRP B CA 1
ATOM 2968 C C . TRP B 1 167 ? -2.77 16.812 13.477 1 96.69 167 TRP B C 1
ATOM 2970 O O . TRP B 1 167 ? -1.644 16.812 13.984 1 96.69 167 TRP B O 1
ATOM 2980 N N . HIS B 1 168 ? -3.201 15.812 12.781 1 97.94 168 HIS B N 1
ATOM 2981 C CA . HIS B 1 168 ? -2.418 14.602 12.602 1 97.94 168 HIS B CA 1
ATOM 2982 C C . HIS B 1 168 ? -1.17 14.867 11.766 1 97.94 168 HIS B C 1
ATOM 2984 O O . HIS B 1 168 ? -0.116 14.273 12 1 97.94 168 HIS B O 1
ATOM 2990 N N . ILE B 1 169 ? -1.276 15.719 10.742 1 98.19 169 ILE B N 1
ATOM 2991 C CA . ILE B 1 169 ? -0.112 16.109 9.953 1 98.19 169 ILE B CA 1
ATOM 2992 C C . ILE B 1 169 ? 0.933 16.75 10.852 1 98.19 169 ILE B C 1
ATOM 2994 O O . ILE B 1 169 ? 2.109 16.391 10.82 1 98.19 169 ILE B O 1
ATOM 2998 N N . GLU B 1 170 ? 0.496 17.656 11.664 1 96.25 170 GLU B N 1
ATOM 2999 C CA . GLU B 1 170 ? 1.41 18.391 12.539 1 96.25 170 GLU B CA 1
ATOM 3000 C C . GLU B 1 170 ? 2.092 17.453 13.531 1 96.25 170 GLU B C 1
ATOM 3002 O O . GLU B 1 170 ? 3.311 17.516 13.719 1 96.25 170 GLU B O 1
ATOM 3007 N N . GLN B 1 171 ? 1.288 16.609 14.203 1 96.88 171 GLN B N 1
ATOM 3008 C CA . GLN B 1 171 ? 1.864 15.664 15.156 1 96.88 171 GLN B CA 1
ATOM 3009 C C . GLN B 1 171 ? 2.848 14.719 14.469 1 96.88 171 GLN B C 1
ATOM 3011 O O . GLN B 1 171 ? 3.9 14.398 15.031 1 96.88 171 GLN B O 1
ATOM 3016 N N . LYS B 1 172 ? 2.506 14.281 13.305 1 97.75 172 LYS B N 1
ATOM 3017 C CA . LYS B 1 172 ? 3.381 13.367 12.57 1 97.75 172 LYS B CA 1
ATOM 3018 C C . LYS B 1 172 ? 4.684 14.055 12.18 1 97.75 172 LYS B C 1
ATOM 3020 O O . LYS B 1 172 ? 5.75 13.445 12.203 1 97.75 172 LYS B O 1
ATOM 3025 N N . MET B 1 173 ? 4.586 15.305 11.758 1 96.56 173 MET B N 1
ATOM 3026 C CA . MET B 1 173 ? 5.781 16.062 11.398 1 96.56 173 MET B CA 1
ATOM 3027 C C . MET B 1 173 ? 6.707 16.219 12.602 1 96.56 173 MET B C 1
ATOM 3029 O O . MET B 1 173 ? 7.926 16.094 12.477 1 96.56 173 MET B O 1
ATOM 3033 N N . TYR B 1 174 ? 6.125 16.484 13.766 1 95.19 174 TYR B N 1
ATOM 3034 C CA . TYR B 1 174 ? 6.93 16.562 14.984 1 95.19 174 TYR B CA 1
ATOM 3035 C C . TYR B 1 174 ? 7.598 15.219 15.273 1 95.19 174 TYR B C 1
ATOM 3037 O O . TYR B 1 174 ? 8.781 15.172 15.625 1 95.19 174 TYR B O 1
ATOM 3045 N N . TYR B 1 175 ? 6.812 14.18 15.156 1 96.12 175 TYR B N 1
ATOM 3046 C CA . TYR B 1 175 ? 7.34 12.844 15.383 1 96.12 175 TYR B CA 1
ATOM 3047 C C . TYR B 1 175 ? 8.5 12.539 14.445 1 96.12 175 TYR B C 1
ATOM 3049 O O . TYR B 1 175 ? 9.523 11.992 14.859 1 96.12 175 TYR B O 1
ATOM 3057 N N . ASN B 1 176 ? 8.375 12.93 13.125 1 94.69 176 ASN B N 1
ATOM 3058 C CA . ASN B 1 176 ? 9.367 12.641 12.094 1 94.69 176 ASN B CA 1
ATOM 3059 C C . ASN B 1 176 ? 10.656 13.43 12.312 1 94.69 176 ASN B C 1
ATOM 3061 O O . ASN B 1 176 ? 11.734 12.984 11.922 1 94.69 176 ASN B O 1
ATOM 3065 N N . GLU B 1 177 ? 10.539 14.547 12.914 1 91.56 177 GLU B N 1
ATOM 3066 C CA . GLU B 1 177 ? 11.695 15.406 13.133 1 91.56 177 GLU B CA 1
ATOM 3067 C C . GLU B 1 177 ? 12.742 14.711 14 1 91.56 177 GLU B C 1
ATOM 3069 O O . GLU B 1 177 ? 13.938 14.945 13.844 1 91.56 177 GLU B O 1
ATOM 3074 N N . GLY B 1 178 ? 12.289 13.859 14.891 1 87.5 178 GLY B N 1
ATOM 3075 C CA . GLY B 1 178 ? 13.203 13.203 15.82 1 87.5 178 GLY B CA 1
ATOM 3076 C C . GLY B 1 178 ? 13.68 11.852 15.328 1 87.5 178 GLY B C 1
ATOM 3077 O O . GLY B 1 178 ? 14.453 11.18 16.016 1 87.5 178 GLY B O 1
ATOM 3078 N N . ARG B 1 179 ? 13.398 11.477 14.133 1 87.75 179 ARG B N 1
ATOM 3079 C CA . ARG B 1 179 ? 13.75 10.156 13.625 1 87.75 179 ARG B CA 1
ATOM 3080 C C . ARG B 1 179 ? 15.117 10.172 12.953 1 87.75 179 ARG B C 1
ATOM 3082 O O . ARG B 1 179 ? 15.633 11.234 12.602 1 87.75 179 ARG B O 1
ATOM 3089 N N . GLU B 1 180 ? 15.695 8.977 12.875 1 87.06 180 GLU B N 1
ATOM 3090 C CA . GLU B 1 180 ? 17 8.828 12.234 1 87.06 180 GLU B CA 1
ATOM 3091 C C . GLU B 1 180 ? 16.891 8.977 10.727 1 87.06 180 GLU B C 1
ATOM 3093 O O . GLU B 1 180 ? 15.789 9.07 10.18 1 87.06 180 GLU B O 1
ATOM 3098 N N . ASN B 1 181 ? 18 9.016 10.094 1 85.12 181 ASN B N 1
ATOM 3099 C CA . ASN B 1 181 ? 18.078 9.133 8.641 1 85.12 181 ASN B CA 1
ATOM 3100 C C . ASN B 1 181 ? 17.281 8.023 7.949 1 85.12 181 ASN B C 1
ATOM 3102 O O . ASN B 1 181 ? 17.375 6.859 8.352 1 85.12 181 ASN B O 1
ATOM 3106 N N . LYS B 1 182 ? 16.422 8.461 6.938 1 86.19 182 LYS B N 1
ATOM 3107 C CA . LYS B 1 182 ? 15.555 7.594 6.137 1 86.19 182 LYS B CA 1
ATOM 3108 C C . LYS B 1 182 ? 14.766 6.633 7.023 1 86.19 182 LYS B C 1
ATOM 3110 O O . LYS B 1 182 ? 14.445 5.52 6.605 1 86.19 182 LYS B O 1
ATOM 3115 N N . HIS B 1 183 ? 14.734 6.914 8.227 1 83.19 183 HIS B N 1
ATOM 3116 C CA . HIS B 1 183 ? 13.945 6.152 9.195 1 83.19 183 HIS B CA 1
ATOM 3117 C C . HIS B 1 183 ? 14.391 4.691 9.234 1 83.19 183 HIS B C 1
ATOM 3119 O O . HIS B 1 183 ? 13.555 3.791 9.367 1 83.19 183 HIS B O 1
ATOM 3125 N N . GLY B 1 184 ? 15.656 4.387 8.938 1 81.75 184 GLY B N 1
ATOM 3126 C CA . GLY B 1 184 ? 16.234 3.053 8.984 1 81.75 184 GLY B CA 1
ATOM 3127 C C . GLY B 1 184 ? 15.914 2.217 7.762 1 81.75 184 GLY B C 1
ATOM 3128 O O . GLY B 1 184 ? 16.141 1.006 7.75 1 81.75 184 GLY B O 1
ATOM 3129 N N . LYS B 1 185 ? 15.352 2.857 6.652 1 87.19 185 LYS B N 1
ATOM 3130 C CA . LYS B 1 185 ? 15.008 2.156 5.418 1 87.19 185 LYS B CA 1
ATOM 3131 C C . LYS B 1 185 ? 15.961 2.537 4.285 1 87.19 185 LYS B C 1
ATOM 3133 O O . LYS B 1 185 ? 16.781 3.455 4.434 1 87.19 185 LYS B O 1
ATOM 3138 N N . GLU B 1 186 ? 15.906 1.734 3.215 1 84.38 186 GLU B N 1
ATOM 3139 C CA . GLU B 1 186 ? 16.781 2.002 2.074 1 84.38 186 GLU B CA 1
ATOM 3140 C C . GLU B 1 186 ? 16.406 3.312 1.389 1 84.38 186 GLU B C 1
ATOM 3142 O O . GLU B 1 186 ? 17.266 3.998 0.834 1 84.38 186 GLU B O 1
ATOM 3147 N N . TYR B 1 187 ? 15.164 3.498 1.458 1 88.19 187 TYR B N 1
ATOM 3148 C CA . TYR B 1 187 ? 14.633 4.73 0.89 1 88.19 187 TYR B CA 1
ATOM 3149 C C . TYR B 1 187 ? 13.266 5.059 1.481 1 88.19 187 TYR B C 1
ATOM 3151 O O . TYR B 1 187 ? 12.617 4.195 2.078 1 88.19 187 TYR B O 1
#

Foldseek 3Di:
DPDDPLLVLLQLLQVLCVVLCVCPVNDDLVVLLVVLLVLLVLLVVQVVVVFALCCDPDNPPHCCPPVHQDLPHPCNLVSCVVRPPSHSLLSLLVSLSSLSNSCSVVVADLPDDQDDAPADLVDDSVSLSVSLSCLLVPPVDDNSNSSNNSNVNSVVVCVSVVHPNVVSNVSNSSNSNPAHRVNPDPD/DPDDPLLVLLQLLQVLCVVLCVCPVNDDLVVLLVVLLVLLVLLVVQVVVVFALCCDPDNPPHCCPPVRQDLPHPCNLVSCVVRPPSHSLLSLLVSLSSLSNSCSVVVADLPDDQDDAPADLVDDSVSLSVSLSCLLPPPVDDNSNSSNNSNVNSVVVCVSVVHPNVVSNVSNSSNSNPAHRVNPDPD

Radius of gyration: 21.1 Å; Cα contacts (8 Å, |Δi|>4): 477; chains: 2; bounding box: 42×60×56 Å

Solvent-accessible surface area (backbone atoms only — not comparable to full-atom values): 20377 Å² total; per-residue (Å²): 128,81,82,79,62,53,60,66,50,11,52,53,35,25,52,52,39,51,72,31,48,65,53,62,88,62,67,54,70,52,38,54,50,33,53,28,53,32,25,49,32,47,18,50,55,14,51,32,65,70,34,63,48,78,72,57,93,73,29,74,95,47,81,62,13,73,93,53,47,35,85,85,37,90,57,25,65,59,50,40,58,70,52,34,58,73,9,28,58,42,19,50,23,49,23,46,43,45,44,25,21,54,34,39,76,66,68,54,80,60,90,62,83,69,86,72,80,74,52,54,86,90,48,53,73,46,40,29,52,35,44,44,51,42,51,49,58,36,79,90,46,53,67,62,50,21,48,45,42,39,49,52,42,51,52,50,47,26,52,73,66,66,44,66,54,67,60,40,35,52,53,48,51,54,58,55,70,75,51,59,60,41,69,83,37,79,99,127,81,83,79,63,54,59,66,50,11,51,53,35,25,52,52,39,50,72,30,47,65,52,62,86,61,65,53,70,52,38,55,53,32,53,27,52,31,24,48,34,47,17,50,54,14,52,34,65,68,35,65,48,78,73,58,92,72,29,75,93,47,82,60,13,72,90,54,48,34,87,85,37,90,55,24,64,60,48,39,60,71,53,33,57,73,9,30,59,40,20,48,22,49,23,44,44,45,45,25,20,54,34,36,75,66,68,54,79,61,90,62,84,70,88,75,82,74,52,55,86,89,46,53,73,46,39,29,51,36,42,45,51,43,51,49,58,35,80,89,47,53,69,63,50,20,47,45,40,39,49,50,41,52,50,49,48,26,52,73,67,66,43,66,52,68,60,41,35,52,54,48,52,54,57,55,70,75,51,60,61,41,70,83,37,78,98

Secondary structure (DSSP, 8-state):
-PPP-HHHHHHHHHHHHHHTTTTTT---HHHHHHHHHHHHHHHHHHHHTT------S--TTSTT-TTTSSTTSTTHHHHHHHHTTTSHHHHHHHHHHHHHHHHHHTT-------------TTS-HHHHHHHHHHHHT-TTS-HHHHHHHHHHHHHHHHHHTT--HHHHHHHHHHHHHTSPGGGGS--/-PPP-HHHHHHHHHHHHHHTTTTTT---HHHHHHHHHHHHHHHHHHHHTT------S--TTSTT-TTTSSTTSTTHHHHHHHHTTTSHHHHHHHHHHHHHHHHHHTT-------------TTS-HHHHHHHHHHHHT-TTS-HHHHHHHHHHHHHHHHHHTT--HHHHHHHHHHHHHTSPGGGGS--

pLDDT: mean 94.1, std 7.2, range [48.09, 98.94]

Sequence (374 aa):
MSEINWNELKDKAHSNAVKHGFWEGRPSDKHFLCLVISELMEAVNAHRRNKFARVPANRKETIFDDRTFHHENKYFRENFEEYVKDTVEDELADAAIRLLDLAGANNLNLNRFCLQHVVTPKKSFTENIYAIVKDLVNYKYSQEEQINYALHQIRRLSEILKINLLWHIEQKMYYNEGRENKHGKEYMSEINWNELKDKAHSNAVKHGFWEGRPSDKHFLCLVISELMEAVNAHRRNKFARVPANRKETIFDDRTFHHENKYFRENFEEYVKDTVEDELADAAIRLLDLAGANNLNLNRFCLQHVVTPKKSFTENIYAIVKDLVNYKYSQEEQINYALHQIRRLSEILKINLLWHIEQKMYYNEGRENKHGKEY